Protein 1UN2 (pdb70)

Radius of gyration: 16.36 Å; Cα contacts (8 Å, |Δi|>4): 301; chains: 1; bounding box: 46×35×41 Å

Structure (mmCIF, N/CA/C/O backbone):
data_1UN2
#
_entry.id   1UN2
#
_cell.length_a   37.760
_cell.length_b   52.590
_cell.length_c   53.730
_cell.angle_alpha   90.00
_cell.angle_beta   103.23
_cell.angle_gamma   90.00
#
_symmetry.space_group_name_H-M   'P 1 21 1'
#
loop_
_entity.id
_entity.type
_entity.pdbx_description
1 polymer 'THIOL-DISULFIDE INTERCHANGE PROTEIN'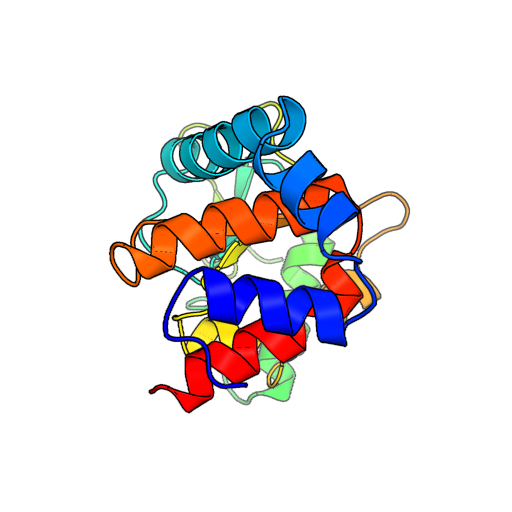
2 water water
#
loop_
_atom_site.group_PDB
_atom_site.id
_atom_site.type_symbol
_atom_site.label_atom_id
_atom_site.label_alt_id
_atom_site.label_comp_id
_atom_site.label_asym_id
_atom_site.label_entity_id
_atom_site.label_seq_id
_atom_site.pdbx_PDB_ins_code
_atom_site.Cartn_x
_atom_site.Cartn_y
_atom_site.Cartn_z
_atom_site.occupancy
_atom_site.B_iso_or_equiv
_atom_site.auth_seq_id
_atom_site.auth_comp_id
_atom_site.auth_asym_id
_atom_site.auth_atom_id
_atom_site.pdbx_PDB_model_num
ATOM 1 N N . GLN A 1 1 ? 13.409 -11.059 34.806 1.00 49.40 1 GLN A N 1
ATOM 2 C CA . GLN A 1 1 ? 13.751 -10.687 33.387 1.00 48.40 1 GLN A CA 1
ATOM 3 C C . GLN A 1 1 ? 13.045 -9.408 32.898 1.00 46.50 1 GLN A C 1
ATOM 4 O O . GLN A 1 1 ? 13.062 -9.073 31.714 1.00 45.47 1 GLN A O 1
ATOM 10 N N . THR A 1 2 ? 12.426 -8.709 33.834 1.00 44.22 2 THR A N 1
ATOM 11 C CA . THR A 1 2 ? 11.904 -7.380 33.599 1.00 42.69 2 THR A CA 1
ATOM 12 C C . THR A 1 2 ? 13.103 -6.497 33.320 1.00 39.82 2 THR A C 1
ATOM 13 O O . THR A 1 2 ? 14.203 -6.815 33.739 1.00 39.69 2 THR A O 1
ATOM 17 N N . ILE A 1 3 ? 12.912 -5.414 32.582 1.00 37.69 3 ILE A N 1
ATOM 18 C CA . ILE A 1 3 ? 14.018 -4.533 32.248 1.00 35.81 3 ILE A CA 1
ATOM 19 C C . ILE A 1 3 ? 13.791 -3.214 32.934 1.00 36.21 3 ILE A C 1
ATOM 20 O O . ILE A 1 3 ? 12.901 -2.455 32.560 1.00 36.55 3 ILE A O 1
ATOM 25 N N . ARG A 1 4 ? 14.617 -2.951 33.939 1.00 37.04 4 ARG A N 1
ATOM 26 C CA . ARG A 1 4 ? 14.577 -1.700 34.691 1.00 38.42 4 ARG A CA 1
ATOM 27 C C . ARG A 1 4 ? 15.910 -0.954 34.656 1.00 38.61 4 ARG A C 1
ATOM 28 O O . ARG A 1 4 ? 16.009 0.154 35.193 1.00 39.51 4 ARG A O 1
ATOM 36 N N . SER A 1 5 ? 16.925 -1.557 34.034 1.00 38.26 5 SER A N 1
ATOM 37 C CA . SER A 1 5 ? 18.281 -1.011 34.051 1.00 37.27 5 SER A CA 1
ATOM 38 C C . SER A 1 5 ? 19.132 -1.575 32.919 1.00 37.17 5 SER A C 1
ATOM 39 O O . SER A 1 5 ? 18.677 -2.419 32.146 1.00 38.39 5 SER A O 1
ATOM 42 N N . ALA A 1 6 ? 20.367 -1.087 32.822 1.00 36.08 6 ALA A N 1
ATOM 43 C CA . ALA A 1 6 ? 21.282 -1.490 31.756 1.00 34.22 6 ALA A CA 1
ATOM 44 C C . ALA A 1 6 ? 21.678 -2.956 31.885 1.00 33.68 6 ALA A C 1
ATOM 45 O O . ALA A 1 6 ? 21.690 -3.686 30.887 1.00 33.43 6 ALA A O 1
ATOM 47 N N . SER A 1 7 ? 21.996 -3.378 33.108 1.00 32.17 7 SER A N 1
ATOM 48 C CA . SER A 1 7 ? 22.394 -4.756 33.380 1.00 32.24 7 SER A CA 1
ATOM 49 C C . SER A 1 7 ? 21.262 -5.718 33.062 1.00 32.42 7 SER A C 1
ATOM 50 O O . SER A 1 7 ? 21.507 -6.798 32.555 1.00 33.70 7 SER A O 1
ATOM 53 N N . ASP A 1 8 ? 20.031 -5.336 33.381 1.00 32.80 8 ASP A N 1
ATOM 54 C CA . ASP A 1 8 ? 18.865 -6.124 32.987 1.00 32.71 8 ASP A CA 1
ATOM 55 C C . ASP A 1 8 ? 18.836 -6.364 31.475 1.00 31.89 8 ASP A C 1
ATOM 56 O O . ASP A 1 8 ? 18.563 -7.482 31.036 1.00 31.64 8 ASP A O 1
ATOM 61 N N . ILE A 1 9 ? 19.140 -5.327 30.692 1.00 30.72 9 ILE A N 1
ATOM 62 C CA . ILE A 1 9 ? 19.190 -5.444 29.221 1.00 30.45 9 ILE A CA 1
ATOM 63 C C . ILE A 1 9 ? 20.269 -6.444 28.808 1.00 31.62 9 ILE A C 1
ATOM 64 O O . ILE A 1 9 ? 20.099 -7.206 27.863 1.00 32.44 9 ILE A O 1
ATOM 69 N N . ARG A 1 10 ? 21.387 -6.410 29.516 1.00 31.79 10 ARG A N 1
ATOM 70 C CA . ARG A 1 10 ? 22.486 -7.332 29.279 1.00 31.94 10 ARG A CA 1
ATOM 71 C C . ARG A 1 10 ? 22.028 -8.765 29.510 1.00 30.52 10 ARG A C 1
ATOM 72 O O . ARG A 1 10 ? 22.281 -9.643 28.695 1.00 30.34 10 ARG A O 1
ATOM 80 N N . ASP A 1 11 ? 21.339 -8.980 30.625 1.00 29.41 11 ASP A N 1
ATOM 81 C CA . ASP A 1 11 ? 20.817 -10.292 30.987 1.00 28.24 11 ASP A CA 1
ATOM 82 C C . ASP A 1 11 ? 19.962 -10.886 29.886 1.00 28.15 11 ASP A C 1
ATOM 83 O O . ASP A 1 11 ? 20.112 -12.055 29.557 1.00 29.11 11 ASP A O 1
ATOM 88 N N . VAL A 1 12 ? 19.064 -10.081 29.326 1.00 27.55 12 VAL A N 1
ATOM 89 C CA . VAL A 1 12 ? 18.182 -10.547 28.267 1.00 26.95 12 VAL A CA 1
ATOM 90 C C . VAL A 1 12 ? 19.016 -10.999 27.059 1.00 28.49 12 VAL A C 1
ATOM 91 O O . VAL A 1 12 ? 18.767 -12.055 26.496 1.00 29.25 12 VAL A O 1
ATOM 95 N N . PHE A 1 13 ? 20.006 -10.190 26.672 1.00 30.14 13 PHE A N 1
ATOM 96 C CA . PHE A 1 13 ? 20.888 -10.537 25.561 1.00 30.71 13 PHE A CA 1
ATOM 97 C C . PHE A 1 13 ? 21.567 -11.883 25.842 1.00 31.22 13 PHE A C 1
ATOM 98 O O . PHE A 1 13 ? 21.577 -12.763 24.985 1.00 30.68 13 PHE A O 1
ATOM 106 N N . ILE A 1 14 ? 22.087 -12.045 27.062 1.00 31.40 14 ILE A N 1
ATOM 107 C CA . ILE A 1 14 ? 22.783 -13.268 27.467 1.00 31.63 14 ILE A CA 1
ATOM 108 C C . ILE A 1 14 ? 21.871 -14.491 27.401 1.00 32.66 14 ILE A C 1
ATOM 109 O O . ILE A 1 14 ? 22.268 -15.542 26.890 1.00 33.51 14 ILE A O 1
ATOM 114 N N . ASN A 1 15 ? 20.649 -14.344 27.905 1.00 33.32 15 ASN A N 1
ATOM 115 C CA . ASN A 1 15 ? 19.650 -15.410 27.845 1.00 33.68 15 ASN A CA 1
ATOM 116 C C . ASN A 1 15 ? 19.175 -15.669 26.405 1.00 35.23 15 ASN A C 1
ATOM 117 O O . ASN A 1 15 ? 18.541 -16.688 26.146 1.00 36.14 15 ASN A O 1
ATOM 122 N N . ALA A 1 16 ? 19.484 -14.753 25.484 1.00 36.73 16 ALA A N 1
ATOM 123 C CA . ALA A 1 16 ? 19.188 -14.935 24.057 1.00 38.20 16 ALA A CA 1
ATOM 124 C C . ALA A 1 16 ? 20.313 -15.663 23.312 1.00 39.49 16 ALA A C 1
ATOM 125 O O . ALA A 1 16 ? 20.130 -16.070 22.165 1.00 39.89 16 ALA A O 1
ATOM 127 N N . GLY A 1 17 ? 21.475 -15.798 23.954 1.00 40.90 17 GLY A N 1
ATOM 128 C CA . GLY A 1 17 ? 22.602 -16.531 23.395 1.00 41.71 17 GLY A CA 1
ATOM 129 C C . GLY A 1 17 ? 23.833 -15.686 23.128 1.00 42.48 17 GLY A C 1
ATOM 130 O O . GLY A 1 17 ? 24.860 -16.212 22.715 1.00 43.39 17 GLY A O 1
ATOM 131 N N . ILE A 1 18 ? 23.727 -14.372 23.333 1.00 42.75 18 ILE A N 1
ATOM 132 C CA . ILE A 1 18 ? 24.864 -13.479 23.162 1.00 42.56 18 ILE A CA 1
ATOM 133 C C . ILE A 1 18 ? 25.645 -13.534 24.456 1.00 44.00 18 ILE A C 1
ATOM 134 O O . ILE A 1 18 ? 25.086 -13.298 25.518 1.00 44.62 18 ILE A O 1
ATOM 139 N N . LYS A 1 19 ? 26.934 -13.846 24.370 1.00 45.62 19 LYS A N 1
ATOM 140 C CA . LYS A 1 19 ? 27.778 -13.938 25.563 1.00 46.89 19 LYS A CA 1
ATOM 141 C C . LYS A 1 19 ? 28.099 -12.540 26.073 1.00 45.53 19 LYS A C 1
ATOM 142 O O . LYS A 1 19 ? 28.137 -11.594 25.294 1.00 44.83 19 LYS A O 1
ATOM 148 N N . GLY A 1 20 ? 28.312 -12.418 27.382 1.00 45.24 20 GLY A N 1
ATOM 149 C CA . GLY A 1 20 ? 28.524 -11.126 28.014 1.00 45.64 20 GLY A CA 1
ATOM 150 C C . GLY A 1 20 ? 29.749 -10.390 27.509 1.00 46.15 20 GLY A C 1
ATOM 151 O O . GLY A 1 20 ? 29.751 -9.161 27.439 1.00 47.20 20 GLY A O 1
ATOM 152 N N . GLU A 1 21 ? 30.790 -11.145 27.167 1.00 46.07 21 GLU A N 1
ATOM 153 C CA . GLU A 1 21 ? 32.024 -10.573 26.633 1.00 45.21 21 GLU A CA 1
ATOM 154 C C . GLU A 1 21 ? 31.798 -9.988 25.243 1.00 44.20 21 GLU A C 1
ATOM 155 O O . GLU A 1 21 ? 32.234 -8.876 24.968 1.00 42.98 21 GLU A O 1
ATOM 157 N N . GLU A 1 22 ? 31.111 -10.740 24.380 1.00 44.39 22 GLU A N 1
ATOM 158 C CA . GLU A 1 22 ? 30.705 -10.256 23.049 1.00 45.60 22 GLU A CA 1
ATOM 159 C C . GLU A 1 22 ? 29.846 -8.988 23.149 1.00 43.52 22 GLU A C 1
ATOM 160 O O . GLU A 1 22 ? 30.046 -8.044 22.393 1.00 43.62 22 GLU A O 1
ATOM 166 N N . TYR A 1 23 ? 28.895 -8.985 24.086 1.00 41.49 23 TYR A N 1
ATOM 167 C CA . TYR A 1 23 ? 27.971 -7.861 24.286 1.00 39.43 23 TYR A CA 1
ATOM 168 C C . TYR A 1 23 ? 28.731 -6.632 24.724 1.00 38.77 23 TYR A C 1
ATOM 169 O O . TYR A 1 23 ? 28.577 -5.567 24.145 1.00 37.93 23 TYR A O 1
ATOM 178 N N . ASP A 1 24 ? 29.559 -6.801 25.750 1.00 38.42 24 ASP A N 1
ATOM 179 C CA . ASP A 1 24 ? 30.392 -5.724 26.280 1.00 38.49 24 ASP A CA 1
ATOM 180 C C . ASP A 1 24 ? 31.353 -5.201 25.220 1.00 38.33 24 ASP A C 1
ATOM 181 O O . ASP A 1 24 ? 31.549 -4.001 25.092 1.00 38.17 24 ASP A O 1
ATOM 186 N N . ALA A 1 25 ? 31.940 -6.112 24.456 1.00 38.14 25 ALA A N 1
ATOM 187 C CA . ALA A 1 25 ? 32.868 -5.737 23.401 1.00 38.14 25 ALA A CA 1
ATOM 188 C C . ALA A 1 25 ? 32.158 -4.859 22.369 1.00 37.26 25 ALA A C 1
ATOM 189 O O . ALA A 1 25 ? 32.706 -3.862 21.920 1.00 37.45 25 ALA A O 1
ATOM 191 N N . ALA A 1 26 ? 30.927 -5.232 22.024 1.00 36.55 26 ALA A N 1
ATOM 192 C CA . ALA A 1 26 ? 30.151 -4.508 21.026 1.00 35.61 26 ALA A CA 1
ATOM 193 C C . ALA A 1 26 ? 29.584 -3.218 21.630 1.00 35.79 26 ALA A C 1
ATOM 194 O O . ALA A 1 26 ? 29.567 -2.172 20.984 1.00 35.87 26 ALA A O 1
ATOM 196 N N . TRP A 1 27 ? 29.155 -3.299 22.885 1.00 35.47 27 TRP A N 1
ATOM 197 C CA . TRP A 1 27 ? 28.606 -2.148 23.602 1.00 35.70 27 TRP A CA 1
ATOM 198 C C . TRP A 1 27 ? 29.538 -0.966 23.483 1.00 36.38 27 TRP A C 1
ATOM 199 O O . TRP A 1 27 ? 29.102 0.158 23.237 1.00 36.55 27 TRP A O 1
ATOM 210 N N . ASN A 1 28 ? 30.825 -1.243 23.665 1.00 37.18 28 ASN A N 1
ATOM 211 C CA . ASN A 1 28 ? 31.854 -0.219 23.655 1.00 37.27 28 ASN A CA 1
ATOM 212 C C . ASN A 1 28 ? 32.539 -0.022 22.301 1.00 37.31 28 ASN A C 1
ATOM 213 O O . ASN A 1 28 ? 33.474 0.751 22.213 1.00 37.68 28 ASN A O 1
ATOM 218 N N . SER A 1 29 ? 32.066 -0.701 21.259 1.00 36.92 29 SER A N 1
ATOM 219 C CA . SER A 1 29 ? 32.693 -0.651 19.936 1.00 37.08 29 SER A CA 1
ATOM 220 C C . SER A 1 29 ? 32.457 0.654 19.169 1.00 36.24 29 SER A C 1
ATOM 221 O O . SER A 1 29 ? 31.556 1.426 19.476 1.00 36.38 29 SER A O 1
ATOM 224 N N . PHE A 1 30 ? 33.283 0.864 18.151 1.00 35.26 30 PHE A N 1
ATOM 225 C CA . PHE A 1 30 ? 33.142 1.997 17.238 1.00 34.10 30 PHE A CA 1
ATOM 226 C C . PHE A 1 30 ? 31.832 1.909 16.463 1.00 34.01 30 PHE A C 1
ATOM 227 O O . PHE A 1 30 ? 31.108 2.890 16.352 1.00 35.03 30 PHE A O 1
ATOM 235 N N . VAL A 1 31 ? 31.539 0.729 15.929 1.00 33.78 31 VAL A N 1
ATOM 236 C CA . VAL A 1 31 ? 30.342 0.528 15.111 1.00 33.70 31 VAL A CA 1
ATOM 237 C C . VAL A 1 31 ? 29.059 0.867 15.867 1.00 33.58 31 VAL A C 1
ATOM 238 O O . VAL A 1 31 ? 28.130 1.449 15.298 1.00 33.60 31 VAL A O 1
ATOM 242 N N . VAL A 1 32 ? 29.018 0.485 17.140 1.00 32.92 32 VAL A N 1
ATOM 243 C CA . VAL A 1 32 ? 27.839 0.697 17.961 1.00 32.23 32 VAL A CA 1
ATOM 244 C C . VAL A 1 32 ? 27.731 2.160 18.282 1.00 33.45 32 VAL A C 1
ATOM 245 O O . VAL A 1 32 ? 26.661 2.717 18.193 1.00 33.16 32 VAL A O 1
ATOM 249 N N . LYS A 1 33 ? 28.854 2.777 18.623 1.00 34.87 33 LYS A N 1
ATOM 250 C CA . LYS A 1 33 ? 28.916 4.226 18.819 1.00 35.89 33 LYS A CA 1
ATOM 251 C C . LYS A 1 33 ? 28.388 4.974 17.597 1.00 35.50 33 LYS A C 1
ATOM 252 O O . LYS A 1 33 ? 27.647 5.940 17.716 1.00 35.06 33 LYS A O 1
ATOM 258 N N . SER A 1 34 ? 28.785 4.507 16.423 1.00 35.18 34 SER A N 1
ATOM 259 C CA . SER A 1 34 ? 28.372 5.101 15.166 1.00 35.51 34 SER A CA 1
ATOM 260 C C . SER A 1 34 ? 26.874 4.843 14.920 1.00 34.69 34 SER A C 1
ATOM 261 O O . SER A 1 34 ? 26.166 5.706 14.423 1.00 35.13 34 SER A O 1
ATOM 264 N N . LEU A 1 35 ? 26.395 3.666 15.306 1.00 34.10 35 LEU A N 1
ATOM 265 C CA . LEU A 1 35 ? 24.989 3.300 15.101 1.00 32.77 35 LEU A CA 1
ATOM 266 C C . LEU A 1 35 ? 24.028 4.092 15.983 1.00 32.81 35 LEU A C 1
ATOM 267 O O . LEU A 1 35 ? 22.933 4.435 15.528 1.00 32.29 35 LEU A O 1
ATOM 272 N N . VAL A 1 36 ? 24.428 4.399 17.225 1.00 32.31 36 VAL A N 1
ATOM 273 C CA . VAL A 1 36 ? 23.561 5.177 18.114 1.00 33.46 36 VAL A CA 1
ATOM 274 C C . VAL A 1 36 ? 23.449 6.599 17.585 1.00 34.27 36 VAL A C 1
ATOM 275 O O . VAL A 1 36 ? 22.377 7.200 17.644 1.00 35.73 36 VAL A O 1
ATOM 279 N N . ALA A 1 37 ? 24.553 7.121 17.055 1.00 34.15 37 ALA A N 1
ATOM 280 C CA . ALA A 1 37 ? 24.564 8.452 16.478 1.00 34.33 37 ALA A CA 1
ATOM 281 C C . ALA A 1 37 ? 23.661 8.523 15.230 1.00 33.71 37 ALA A C 1
ATOM 282 O O . ALA A 1 37 ? 22.924 9.491 15.053 1.00 32.68 37 ALA A O 1
ATOM 284 N N . GLN A 1 38 ? 23.707 7.491 14.388 1.00 32.99 38 GLN A N 1
ATOM 285 C CA . GLN A 1 38 ? 22.927 7.473 13.148 1.00 33.64 38 GLN A CA 1
ATOM 286 C C . GLN A 1 38 ? 21.445 7.255 13.405 1.00 33.31 38 GLN A C 1
ATOM 287 O O . GLN A 1 38 ? 20.596 7.722 12.649 1.00 32.99 38 GLN A O 1
ATOM 293 N N . GLN A 1 39 ? 21.139 6.516 14.467 1.00 32.83 39 GLN A N 1
ATOM 294 C CA . GLN A 1 39 ? 19.752 6.277 14.837 1.00 31.91 39 GLN A CA 1
ATOM 295 C C . GLN A 1 39 ? 19.127 7.609 15.203 1.00 32.07 39 GLN A C 1
ATOM 296 O O . GLN A 1 39 ? 18.004 7.918 14.794 1.00 32.15 39 GLN A O 1
ATOM 302 N N . GLU A 1 40 ? 19.887 8.410 15.941 1.00 32.85 40 GLU A N 1
ATOM 303 C CA . GLU A 1 40 ? 19.442 9.739 16.357 1.00 34.42 40 GLU A CA 1
ATOM 304 C C . GLU A 1 40 ? 19.345 10.705 15.179 1.00 33.18 40 GLU A C 1
ATOM 305 O O . GLU A 1 40 ? 18.377 11.437 15.067 1.00 32.76 40 GLU A O 1
ATOM 311 N N . LYS A 1 41 ? 20.351 10.705 14.313 1.00 33.92 41 LYS A N 1
ATOM 312 C CA . LYS A 1 41 ? 20.374 11.598 13.145 1.00 34.44 41 LYS A CA 1
ATOM 313 C C . LYS A 1 41 ? 19.216 11.315 12.173 1.00 32.96 41 LYS A C 1
ATOM 314 O O . LYS A 1 41 ? 18.572 12.238 11.685 1.00 32.94 41 LYS A O 1
ATOM 320 N N . ALA A 1 42 ? 18.977 10.042 11.888 1.00 31.39 42 ALA A N 1
ATOM 321 C CA . ALA A 1 42 ? 17.923 9.621 10.957 1.00 29.61 42 ALA A CA 1
ATOM 322 C C . ALA A 1 42 ? 16.524 10.041 11.432 1.00 29.94 42 ALA A C 1
ATOM 323 O O . ALA A 1 42 ? 15.652 10.363 10.620 1.00 29.97 42 ALA A O 1
ATOM 325 N N . ALA A 1 43 ? 16.315 10.040 12.745 1.00 30.05 43 ALA A N 1
ATOM 326 C CA . ALA A 1 43 ? 15.056 10.516 13.311 1.00 31.05 43 ALA A CA 1
ATOM 327 C C . ALA A 1 43 ? 14.970 12.022 13.119 1.00 32.59 43 ALA A C 1
ATOM 328 O O . ALA A 1 43 ? 13.944 12.550 12.698 1.00 32.71 43 ALA A O 1
ATOM 330 N N . ALA A 1 44 ? 16.068 12.702 13.429 1.00 33.72 44 ALA A N 1
ATOM 331 C CA . ALA A 1 44 ? 16.167 14.145 13.252 1.00 34.01 44 ALA A CA 1
ATOM 332 C C . ALA A 1 44 ? 15.972 14.551 11.787 1.00 34.42 44 ALA A C 1
ATOM 333 O O . ALA A 1 44 ? 15.354 15.570 11.504 1.00 34.69 44 ALA A O 1
ATOM 335 N N . ASP A 1 45 ? 16.478 13.733 10.866 1.00 34.79 45 ASP A N 1
ATOM 336 C CA . ASP A 1 45 ? 16.392 14.028 9.433 1.00 35.57 45 ASP A CA 1
ATOM 337 C C . ASP A 1 45 ? 14.968 14.041 8.885 1.00 35.09 45 ASP A C 1
ATOM 338 O O . ASP A 1 45 ? 14.685 14.762 7.945 1.00 35.35 45 ASP A O 1
ATOM 343 N N . VAL A 1 46 ? 14.090 13.223 9.459 1.00 35.36 46 VAL A N 1
ATOM 344 C CA . VAL A 1 46 ? 12.688 13.160 9.026 1.00 35.16 46 VAL A CA 1
ATOM 345 C C . VAL A 1 46 ? 11.780 13.916 9.984 1.00 36.44 46 VAL A C 1
ATOM 346 O O . VAL A 1 46 ? 10.554 13.857 9.871 1.00 35.70 46 VAL A O 1
ATOM 350 N N . GLN A 1 47 ? 12.396 14.632 10.924 1.00 38.26 47 GLN A N 1
ATOM 351 C CA . GLN A 1 47 ? 11.663 15.426 11.903 1.00 40.91 47 GLN A CA 1
ATOM 352 C C . GLN A 1 47 ? 10.632 14.553 12.628 1.00 38.87 47 GLN A C 1
ATOM 353 O O . GLN A 1 47 ? 9.450 14.892 12.703 1.00 38.51 47 GLN A O 1
ATOM 359 N N . LEU A 1 48 ? 11.109 13.426 13.152 1.00 36.80 48 LEU A N 1
ATOM 360 C CA . LEU A 1 48 ? 10.265 12.426 13.787 1.00 34.93 48 LEU A CA 1
ATOM 361 C C . LEU A 1 48 ? 9.614 12.993 15.042 1.00 33.79 48 LEU A C 1
ATOM 362 O O . LEU A 1 48 ? 10.289 13.473 15.944 1.00 32.06 48 LEU A O 1
ATOM 367 N N . ARG A 1 49 ? 8.290 12.926 15.081 1.00 33.48 49 ARG 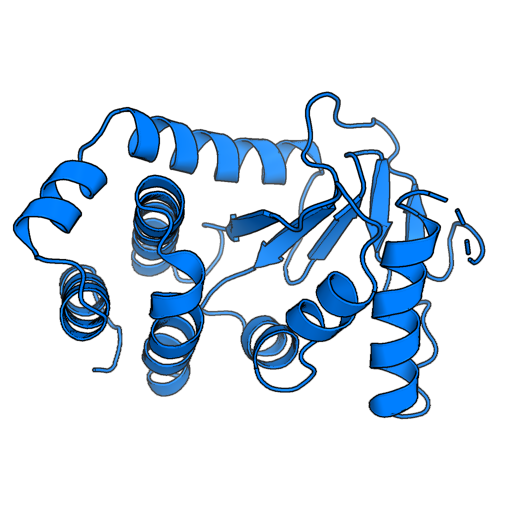A N 1
ATOM 368 C CA . ARG A 1 49 ? 7.510 13.426 16.206 1.00 33.66 49 ARG A CA 1
ATOM 369 C C . ARG A 1 49 ? 7.135 12.335 17.206 1.00 31.15 49 ARG A C 1
ATOM 370 O O . ARG A 1 49 ? 6.884 12.610 18.378 1.00 31.39 49 ARG A O 1
ATOM 378 N N . GLY A 1 50 ? 7.090 11.099 16.737 1.00 29.08 50 GLY A N 1
ATOM 379 C CA . GLY A 1 50 ? 6.706 9.986 17.581 1.00 27.86 50 GLY A CA 1
ATOM 380 C C . GLY A 1 50 ? 6.772 8.656 16.866 1.00 27.39 50 GLY A C 1
ATOM 381 O O . GLY A 1 50 ? 7.029 8.601 15.669 1.00 27.78 50 GLY A O 1
ATOM 382 N N . VAL A 1 51 ? 6.540 7.588 17.626 1.00 27.87 51 VAL A N 1
ATOM 383 C CA . VAL A 1 51 ? 6.552 6.214 17.122 1.00 27.38 51 VAL A CA 1
ATOM 384 C C . VAL A 1 51 ? 5.266 5.483 17.518 1.00 28.04 51 VAL A C 1
ATOM 385 O O . VAL A 1 51 ? 4.577 5.893 18.463 1.00 27.85 51 VAL A O 1
ATOM 389 N N . PRO A 1 52 ? 4.923 4.412 16.805 1.00 29.01 52 PRO A N 1
ATOM 390 C CA . PRO A 1 52 ? 5.718 3.888 15.686 1.00 29.11 52 PRO A CA 1
ATOM 391 C C . PRO A 1 52 ? 5.585 4.760 14.456 1.00 29.74 52 PRO A C 1
ATOM 392 O O . PRO A 1 52 ? 4.680 5.582 14.358 1.00 29.12 52 PRO A O 1
ATOM 396 N N . ALA A 1 53 ? 6.514 4.585 13.533 1.00 30.14 53 ALA A N 1
ATOM 397 C CA . ALA A 1 53 ? 6.542 5.361 12.303 1.00 30.09 53 ALA A CA 1
ATOM 398 C C . ALA A 1 53 ? 7.320 4.582 11.299 1.00 30.72 53 ALA A C 1
ATOM 399 O O . ALA A 1 53 ? 8.206 3.811 11.652 1.00 31.63 53 ALA A O 1
ATOM 401 N N . MET A 1 54 ? 7.003 4.778 10.036 1.00 31.44 54 MET A N 1
ATOM 402 C CA . MET A 1 54 ? 7.732 4.084 8.993 1.00 32.92 54 MET A CA 1
ATOM 403 C C . MET A 1 54 ? 7.916 4.977 7.794 1.00 34.14 54 MET A C 1
ATOM 404 O O . MET A 1 54 ? 7.010 5.689 7.387 1.00 34.47 54 MET A O 1
ATOM 409 N N . PHE A 1 55 ? 9.111 4.923 7.232 1.00 35.58 55 PHE A N 1
ATOM 410 C CA . PHE A 1 55 ? 9.475 5.747 6.101 1.00 35.99 55 PHE A CA 1
ATOM 411 C C . PHE A 1 55 ? 10.070 4.876 4.992 1.00 37.40 55 PHE A C 1
ATOM 412 O O . PHE A 1 55 ? 10.762 3.889 5.263 1.00 36.54 55 PHE A O 1
ATOM 420 N N . VAL A 1 56 ? 9.798 5.238 3.743 1.00 39.03 56 VAL A N 1
ATOM 421 C CA . VAL A 1 56 ? 10.313 4.491 2.601 1.00 40.41 56 VAL A CA 1
ATOM 422 C C . VAL A 1 56 ? 11.279 5.354 1.807 1.00 41.66 56 VAL A C 1
ATOM 423 O O . VAL A 1 56 ? 10.893 6.412 1.328 1.00 42.13 56 VAL A O 1
ATOM 427 N N . ASN A 1 57 ? 12.536 4.904 1.701 1.00 42.81 57 ASN A N 1
ATOM 428 C CA . ASN A 1 57 ? 13.557 5.546 0.861 1.00 43.55 57 ASN A CA 1
ATOM 429 C C . ASN A 1 57 ? 13.779 7.033 1.186 1.00 43.39 57 ASN A C 1
ATOM 430 O O . ASN A 1 57 ? 14.085 7.836 0.304 1.00 4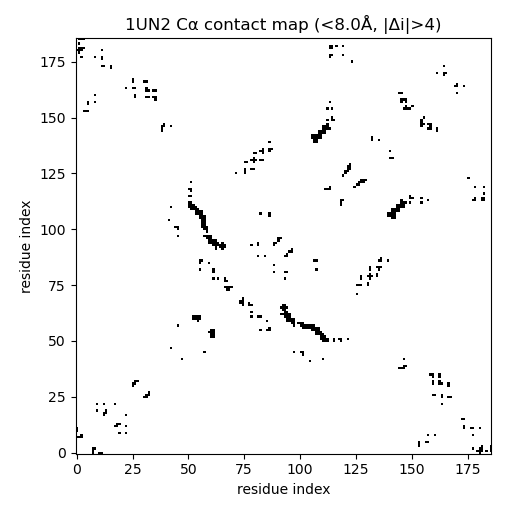3.96 57 ASN A O 1
ATOM 435 N N . GLY A 1 58 ? 13.603 7.399 2.453 1.00 43.04 58 GLY A N 1
ATOM 436 C CA . GLY A 1 58 ? 13.717 8.779 2.887 1.00 42.64 58 GLY A CA 1
ATOM 437 C C . GLY A 1 58 ? 12.755 9.749 2.214 1.00 42.98 58 GLY A C 1
ATOM 438 O O . GLY A 1 58 ? 12.863 10.950 2.407 1.00 42.04 58 GLY A O 1
ATOM 439 N N . LYS A 1 59 ? 11.806 9.227 1.442 1.00 43.96 59 LYS A N 1
ATOM 440 C CA . LYS A 1 59 ? 10.888 10.046 0.654 1.00 45.29 59 LYS A CA 1
ATOM 441 C C . LYS A 1 59 ? 9.494 10.063 1.272 1.00 44.34 59 LYS A C 1
ATOM 442 O O . LYS A 1 59 ? 8.906 11.124 1.441 1.00 44.75 59 LYS A O 1
ATOM 448 N N . TYR A 1 60 ? 8.972 8.881 1.593 1.00 42.80 60 TYR A N 1
ATOM 449 C CA . TYR A 1 60 ? 7.586 8.742 2.023 1.00 41.31 60 TYR A CA 1
ATOM 450 C C . TYR A 1 60 ? 7.430 8.300 3.463 1.00 39.91 60 TYR A C 1
ATOM 451 O O . TYR A 1 60 ? 8.209 7.517 3.985 1.00 40.30 60 TYR A O 1
ATOM 460 N N . GLN A 1 61 ? 6.392 8.818 4.096 1.00 38.27 61 GLN A N 1
ATOM 461 C CA . GLN A 1 61 ? 6.046 8.448 5.445 1.00 36.94 61 GLN A CA 1
ATOM 462 C C . GLN A 1 61 ? 4.705 7.731 5.404 1.00 36.51 61 GLN A C 1
ATOM 463 O O . GLN A 1 61 ? 3.729 8.250 4.845 1.00 35.57 61 GLN A O 1
ATOM 469 N N . LEU A 1 62 ? 4.658 6.533 5.978 1.00 36.19 62 LEU A N 1
ATOM 470 C CA . LEU A 1 62 ? 3.396 5.806 6.092 1.00 36.07 62 LEU A CA 1
ATOM 471 C C . LEU A 1 62 ? 2.442 6.606 6.977 1.00 35.91 62 LEU A C 1
ATOM 472 O O . LEU A 1 62 ? 2.852 7.178 7.985 1.00 33.38 62 LEU A O 1
ATOM 477 N N . ASN A 1 63 ? 1.178 6.649 6.564 1.00 36.48 63 ASN A N 1
ATOM 478 C CA . ASN A 1 63 ? 0.124 7.402 7.243 1.00 36.59 63 ASN A CA 1
ATOM 479 C C . ASN A 1 63 ? -1.018 6.448 7.616 1.00 36.20 63 ASN A C 1
ATOM 480 O O . ASN A 1 63 ? -2.023 6.369 6.902 1.00 37.46 63 ASN A O 1
ATOM 485 N N . PRO A 1 64 ? -0.865 5.705 8.713 1.00 34.93 64 PRO A N 1
ATOM 486 C CA . PRO A 1 64 ? -1.888 4.729 9.121 1.00 35.53 64 PRO A CA 1
ATOM 487 C C . PRO A 1 64 ? -3.255 5.349 9.467 1.00 37.42 64 PRO A C 1
ATOM 488 O O . PRO A 1 64 ? -4.273 4.665 9.527 1.00 37.77 64 PRO A O 1
ATOM 492 N N . GLN A 1 65 ? -3.264 6.654 9.677 1.00 39.48 65 GLN A N 1
ATOM 493 C CA . GLN A 1 65 ? -4.478 7.402 9.968 1.00 41.22 65 GLN A CA 1
ATOM 494 C C . GLN A 1 65 ? -5.322 7.551 8.708 1.00 40.39 65 GLN A C 1
ATOM 495 O O . GLN A 1 65 ? -6.534 7.707 8.798 1.00 41.33 65 GLN A O 1
ATOM 501 N N . GLY A 1 66 ? -4.674 7.496 7.543 1.00 39.23 66 GLY A N 1
ATOM 502 C CA . GLY A 1 66 ? -5.377 7.537 6.267 1.00 39.17 66 GLY A CA 1
ATOM 503 C C . GLY A 1 66 ? -5.647 6.163 5.676 1.00 39.26 66 GLY A C 1
ATOM 504 O O . GLY A 1 66 ? -5.974 6.044 4.483 1.00 39.20 66 GLY A O 1
ATOM 505 N N . MET A 1 67 ? -5.511 5.129 6.512 1.00 38.99 67 MET A N 1
ATOM 506 C CA . MET A 1 67 ? -5.738 3.752 6.089 1.00 38.94 67 MET A CA 1
ATOM 507 C C . MET A 1 67 ? -7.092 3.255 6.564 1.00 38.91 67 MET A C 1
ATOM 508 O O . MET A 1 67 ? -7.666 3.780 7.512 1.00 39.44 67 MET A O 1
ATOM 513 N N . ASP A 1 68 ? -7.582 2.226 5.886 1.00 39.07 68 ASP A N 1
ATOM 514 C CA . ASP A 1 68 ? -8.824 1.562 6.227 1.00 40.01 68 ASP A CA 1
ATOM 515 C C . ASP A 1 68 ? -8.667 0.806 7.552 1.00 40.49 68 ASP A C 1
ATOM 516 O O . ASP A 1 68 ? -7.948 -0.188 7.622 1.00 41.00 68 ASP A O 1
ATOM 521 N N . THR A 1 69 ? -9.357 1.278 8.591 1.00 40.77 69 THR A N 1
ATOM 522 C CA . THR A 1 69 ? -9.310 0.640 9.913 1.00 40.55 69 THR A CA 1
ATOM 523 C C . THR A 1 69 ? -10.643 0.005 10.301 1.00 40.44 69 THR A C 1
ATOM 524 O O . THR A 1 69 ? -10.941 -0.129 11.497 1.00 39.85 69 THR A O 1
ATOM 528 N N . SER A 1 70 ? -11.423 -0.397 9.292 1.00 39.91 70 SER A N 1
ATOM 529 C CA . SER A 1 70 ? -12.690 -1.110 9.494 1.00 40.04 70 SER A CA 1
ATOM 530 C C . SER A 1 70 ? -12.517 -2.227 10.507 1.00 39.85 70 SER A C 1
ATOM 531 O O . SER A 1 70 ? -13.336 -2.400 11.395 1.00 40.93 70 SER A O 1
ATOM 534 N N . ASN A 1 71 ? -11.442 -2.984 10.328 1.00 39.54 71 ASN A N 1
ATOM 535 C CA . ASN A 1 71 ? -11.033 -4.033 11.247 1.00 39.88 71 ASN A CA 1
ATOM 536 C C . ASN A 1 71 ? -9.517 -4.222 11.219 1.00 40.84 71 ASN A C 1
ATOM 537 O O . ASN A 1 71 ? -8.825 -3.663 10.366 1.00 40.71 71 ASN A O 1
ATOM 542 N N . MET A 1 72 ? -9.015 -5.011 12.161 1.00 42.14 72 MET A N 1
ATOM 543 C CA . MET A 1 72 ? -7.575 -5.234 12.323 1.00 43.62 72 MET A CA 1
ATOM 544 C C . MET A 1 72 ? -6.954 -5.849 11.082 1.00 43.63 72 MET A C 1
ATOM 545 O O . MET A 1 72 ? -5.916 -5.384 10.602 1.00 43.12 72 MET A O 1
ATOM 550 N N . ASP A 1 73 ? -7.602 -6.903 10.586 1.00 44.19 73 ASP A N 1
ATOM 551 C CA . ASP A 1 73 ? -7.147 -7.639 9.406 1.00 45.53 73 ASP A CA 1
ATOM 552 C C . ASP A 1 73 ? -6.886 -6.729 8.225 1.00 43.64 73 ASP A C 1
ATOM 553 O O . ASP A 1 73 ? -5.787 -6.699 7.688 1.00 42.76 73 ASP A O 1
ATOM 558 N N . VAL A 1 74 ? -7.929 -6.009 7.826 1.00 42.34 74 VAL A N 1
ATOM 559 C CA . VAL A 1 74 ? -7.890 -5.105 6.676 1.00 41.53 74 VAL A CA 1
ATOM 560 C C . VAL A 1 74 ? -6.814 -4.018 6.828 1.00 41.20 74 VAL A C 1
ATOM 561 O O . VAL A 1 74 ? -6.177 -3.631 5.853 1.00 41.80 74 VAL A O 1
ATOM 565 N N . PHE A 1 75 ? -6.620 -3.540 8.056 1.00 40.42 75 PHE A N 1
ATOM 566 C CA . PHE A 1 75 ? -5.637 -2.491 8.344 1.00 38.84 75 PHE A CA 1
ATOM 567 C C . PHE A 1 75 ? -4.201 -2.984 8.177 1.00 39.15 75 PHE A C 1
ATOM 568 O O . PHE A 1 75 ? -3.365 -2.319 7.572 1.00 38.08 75 PHE A O 1
ATOM 576 N N . VAL A 1 76 ? -3.923 -4.148 8.741 1.00 39.28 76 VAL A N 1
ATOM 577 C CA . VAL A 1 76 ? -2.620 -4.766 8.606 1.00 40.25 76 VAL A CA 1
ATOM 578 C C . VAL A 1 76 ? -2.301 -5.096 7.146 1.00 42.37 76 VAL A C 1
ATOM 579 O O . VAL A 1 76 ? -1.181 -4.898 6.700 1.00 42.84 76 VAL A O 1
ATOM 583 N N . GLN A 1 77 ? -3.284 -5.598 6.410 1.00 44.41 77 GLN A N 1
ATOM 584 C CA . GLN A 1 77 ? -3.083 -5.954 5.009 1.00 46.57 77 GLN A CA 1
ATOM 585 C C . GLN A 1 77 ? -2.794 -4.703 4.174 1.00 46.24 77 GLN A C 1
ATOM 586 O O . GLN A 1 77 ? -1.924 -4.725 3.299 1.00 46.91 77 GLN A O 1
ATOM 592 N N . GLN A 1 78 ? -3.502 -3.610 4.458 1.00 45.79 78 GLN A N 1
ATOM 593 C CA . GLN A 1 78 ? -3.304 -2.367 3.715 1.00 45.10 78 GLN A CA 1
ATOM 594 C C . GLN A 1 78 ? -1.978 -1.689 4.066 1.00 43.59 78 GLN A C 1
ATOM 595 O O . GLN A 1 78 ? -1.371 -1.035 3.221 1.00 44.02 78 GLN A O 1
ATOM 601 N N . TYR A 1 79 ? -1.530 -1.833 5.308 1.00 41.53 79 TYR A N 1
ATOM 602 C CA . TYR A 1 79 ? -0.280 -1.211 5.727 1.00 40.07 79 TYR A CA 1
ATOM 603 C C . TYR A 1 79 ? 0.882 -1.915 5.044 1.00 40.82 79 TYR A C 1
ATOM 604 O O . TYR A 1 79 ? 1.760 -1.267 4.496 1.00 40.10 79 TYR A O 1
ATOM 613 N N . ALA A 1 80 ? 0.869 -3.246 5.075 1.00 42.24 80 ALA A N 1
ATOM 614 C CA . ALA A 1 80 ? 1.881 -4.071 4.397 1.00 43.07 80 ALA A CA 1
ATOM 615 C C . ALA A 1 80 ? 1.899 -3.904 2.886 1.00 44.67 80 ALA A C 1
ATOM 616 O O . ALA A 1 80 ? 2.888 -4.237 2.242 1.00 45.44 80 ALA A O 1
ATOM 618 N N . ASP A 1 81 ? 0.801 -3.376 2.339 1.00 46.72 81 ASP A N 1
ATOM 619 C CA . ASP A 1 81 ? 0.634 -3.206 0.900 1.00 48.82 81 ASP A CA 1
ATOM 620 C C . ASP A 1 81 ? 1.182 -1.879 0.450 1.00 49.07 81 ASP A C 1
ATOM 621 O O . ASP A 1 81 ? 1.885 -1.793 -0.564 1.00 50.34 81 ASP A O 1
ATOM 626 N N . THR A 1 82 ? 0.821 -0.839 1.211 1.00 48.96 82 THR A N 1
ATOM 627 C CA . THR A 1 82 ? 1.327 0.503 0.975 1.00 48.55 82 THR A CA 1
ATOM 628 C C . THR A 1 82 ? 2.849 0.503 1.006 1.00 50.12 82 THR A C 1
ATOM 629 O O . THR A 1 82 ? 3.477 1.220 0.246 1.00 50.56 82 THR A O 1
ATOM 633 N N . VAL A 1 83 ? 3.430 -0.317 1.878 1.00 51.64 83 VAL A N 1
ATOM 634 C CA . VAL A 1 83 ? 4.878 -0.452 1.963 1.00 52.96 83 VAL A CA 1
ATOM 635 C C . VAL A 1 83 ? 5.391 -1.144 0.708 1.00 53.86 83 VAL A C 1
ATOM 636 O O . VAL A 1 83 ? 6.408 -0.745 0.162 1.00 53.88 83 V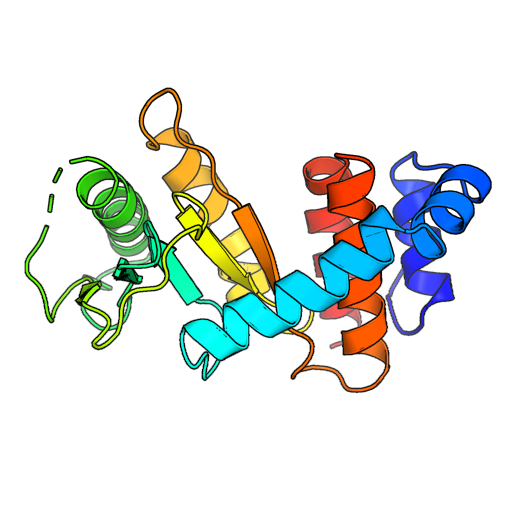AL A O 1
ATOM 640 N N . LYS A 1 84 ? 4.691 -2.184 0.265 1.00 55.04 84 LYS A N 1
ATOM 641 C CA . LYS A 1 84 ? 5.044 -2.871 -0.978 1.00 56.53 84 LYS A CA 1
ATOM 642 C C . LYS A 1 84 ? 5.030 -1.897 -2.151 1.00 54.87 84 LYS A C 1
ATOM 643 O O . LYS A 1 84 ? 6.011 -1.766 -2.883 1.00 54.98 84 LYS A O 1
ATOM 649 N N . TYR A 1 85 ? 3.898 -1.222 -2.305 1.00 53.45 85 TYR A N 1
ATOM 650 C CA . TYR A 1 85 ? 3.667 -0.246 -3.362 1.00 52.84 85 TYR A CA 1
ATOM 651 C C . TYR A 1 85 ? 4.781 0.780 -3.453 1.00 53.01 85 TYR A C 1
ATOM 652 O O . TYR A 1 85 ? 5.417 0.911 -4.496 1.00 52.54 85 TYR A O 1
ATOM 661 N N . LEU A 1 86 ? 5.007 1.497 -2.348 1.00 54.02 86 LEU A N 1
ATOM 662 C CA . LEU A 1 86 ? 5.990 2.585 -2.304 1.00 54.92 86 LEU A CA 1
ATOM 663 C C . LEU A 1 86 ? 7.416 2.100 -2.537 1.00 57.84 86 LEU A C 1
ATOM 664 O O . LEU A 1 86 ? 8.276 2.866 -2.986 1.00 57.61 86 LEU A O 1
ATOM 669 N N . SER A 1 87 ? 7.660 0.831 -2.212 1.00 61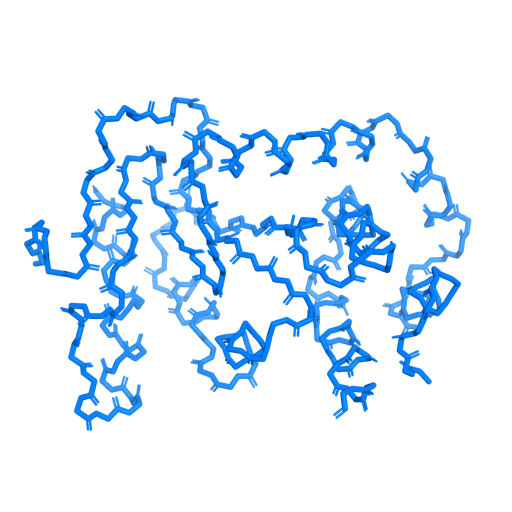.22 87 SER A N 1
ATOM 670 C CA . SER A 1 87 ? 8.954 0.204 -2.444 1.00 64.34 87 SER A CA 1
ATOM 671 C C . SER A 1 87 ? 9.013 -0.456 -3.837 1.00 66.40 87 SER A C 1
ATOM 672 O O . SER A 1 87 ? 9.616 -1.519 -4.004 1.00 67.26 87 SER A O 1
ATOM 675 N N . GLU A 1 88 ? 8.391 0.193 -4.827 1.00 68.56 88 GLU A N 1
ATOM 676 C CA . GLU A 1 88 ? 8.394 -0.266 -6.225 1.00 69.77 88 GLU A CA 1
ATOM 677 C C . GLU A 1 88 ? 8.567 0.921 -7.180 1.00 70.20 88 GLU A C 1
ATOM 678 O O . GLU A 1 88 ? 8.555 2.084 -6.748 1.00 70.57 88 GLU A O 1
ATOM 684 N N . TYR A 1 98 ? -3.037 3.751 -4.213 1.00 63.85 93 TYR A N 1
ATOM 685 C CA . TYR A 1 98 ? -2.601 4.423 -2.982 1.00 64.23 93 TYR A CA 1
ATOM 68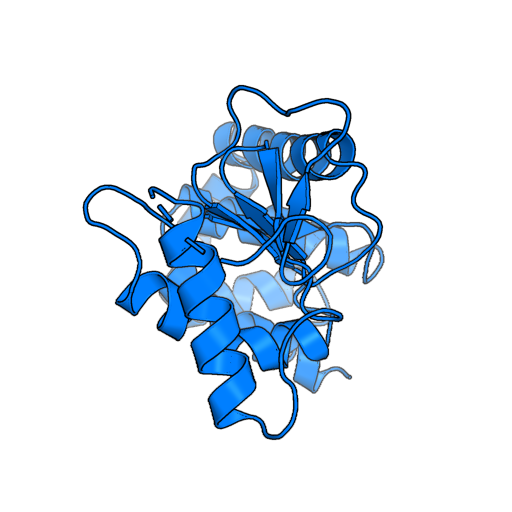6 C C . TYR A 1 98 ? -2.129 5.844 -3.342 1.00 63.04 93 TYR A C 1
ATOM 687 O O . TYR A 1 98 ? -1.103 6.018 -4.021 1.00 63.81 93 TYR A O 1
ATOM 696 N N . GLU A 1 99 ? -2.928 6.858 -2.890 1.00 60.97 94 GLU A N 1
ATOM 697 C CA . GLU A 1 99 ? -2.697 8.262 -3.223 1.00 58.79 94 GLU A CA 1
ATOM 698 C C . GLU A 1 99 ? -1.975 9.001 -2.100 1.00 57.70 94 GLU A C 1
ATOM 699 O O . GLU A 1 99 ? -2.140 8.695 -0.913 1.00 57.33 94 GLU A O 1
ATOM 701 N N . ASP A 1 100 ? -1.167 9.978 -2.491 1.00 57.09 95 ASP A N 1
ATOM 702 C CA . ASP A 1 100 ? -0.450 10.808 -1.539 1.00 56.94 95 ASP A CA 1
ATOM 703 C C . ASP A 1 100 ? -1.435 11.638 -0.712 1.00 57.60 95 ASP A C 1
ATOM 704 O O . ASP A 1 100 ? -2.415 12.165 -1.247 1.00 58.18 95 ASP A O 1
ATOM 709 N N . GLY A 1 101 ? -1.171 11.742 0.591 1.00 57.95 96 GLY A N 1
ATOM 710 C CA . GLY A 1 101 ? -2.074 12.412 1.516 1.00 57.88 96 GLY A CA 1
ATOM 711 C C . GLY A 1 101 ? -3.051 11.480 2.221 1.00 57.35 96 GLY A C 1
ATOM 712 O O . GLY A 1 101 ? -3.639 11.872 3.230 1.00 57.37 96 GLY A O 1
ATOM 713 N N . LYS A 1 102 ? -3.223 10.261 1.688 1.00 56.12 97 LYS A N 1
ATOM 714 C CA . LYS A 1 102 ? -4.072 9.220 2.297 1.00 54.70 97 LYS A CA 1
ATOM 715 C C . LYS A 1 102 ? -3.226 8.216 3.100 1.00 52.06 97 LYS A C 1
ATOM 716 O O . LYS A 1 102 ? -2.907 8.455 4.264 1.00 50.97 97 LYS A O 1
ATOM 722 N N . GLN A 1 103 ? -2.851 7.108 2.459 1.00 49.34 98 GLN A N 1
ATOM 723 C CA . GLN A 1 103 ? -2.141 6.019 3.119 1.00 47.41 98 GLN A CA 1
ATOM 724 C C . GLN A 1 103 ? -0.677 6.364 3.404 1.00 47.58 98 GLN A C 1
ATOM 725 O O . GLN A 1 103 ? -0.025 5.709 4.216 1.00 46.49 98 GLN A O 1
ATOM 731 N N . TYR A 1 104 ? -0.170 7.380 2.715 1.00 47.72 99 TYR A N 1
ATOM 732 C CA . TYR A 1 104 ? 1.190 7.853 2.920 1.00 48.07 99 TYR A CA 1
ATOM 733 C C . TYR A 1 104 ? 1.269 9.336 2.602 1.00 47.66 99 TYR A C 1
ATOM 734 O O . TYR A 1 104 ? 0.406 9.874 1.919 1.00 47.81 99 TYR A O 1
ATOM 743 N N . THR A 1 105 ? 2.315 9.990 3.091 1.00 47.35 100 THR A N 1
ATOM 744 C CA . THR A 1 105 ? 2.594 11.377 2.739 1.00 47.79 100 THR A CA 1
ATOM 745 C C . THR A 1 105 ? 4.003 11.508 2.182 1.00 50.58 100 THR A C 1
ATOM 746 O O . THR A 1 105 ? 4.847 10.663 2.426 1.00 51.19 100 THR A O 1
ATOM 750 N N . THR A 1 106 ? 4.243 12.555 1.402 1.00 54.02 101 THR A N 1
ATOM 751 C CA . THR A 1 106 ? 5.556 12.780 0.816 1.00 56.60 101 THR A CA 1
ATOM 752 C C . THR A 1 106 ? 6.286 13.805 1.665 1.00 58.06 101 THR A C 1
ATOM 753 O O . THR A 1 106 ? 5.761 14.887 1.932 1.00 58.08 101 THR A O 1
ATOM 757 N N . LEU A 1 107 ? 7.490 13.455 2.101 1.00 60.19 102 LEU A N 1
ATOM 758 C CA . LEU A 1 107 ? 8.332 14.373 2.863 1.00 61.92 102 LEU A CA 1
ATOM 759 C C . LEU A 1 107 ? 8.733 15.594 2.016 1.00 63.66 102 LEU A C 1
ATOM 760 O O . LEU A 1 107 ? 9.068 15.462 0.828 1.00 63.12 102 LEU A O 1
ATOM 765 N N . GLU A 1 108 ? 8.689 16.770 2.648 1.00 65.56 103 GLU A N 1
ATOM 766 C CA . GLU A 1 108 ? 9.031 18.045 2.008 1.00 66.79 103 GLU A CA 1
ATOM 767 C C . GLU A 1 108 ? 10.474 18.066 1.517 1.00 67.70 103 GLU A C 1
ATOM 768 O O . GLU A 1 108 ? 10.740 18.416 0.362 1.00 67.72 103 GLU A O 1
ATOM 770 N N . LYS A 1 109 ? 11.393 17.685 2.409 1.00 68.61 104 LYS A N 1
ATOM 771 C CA . LYS A 1 109 ? 12.820 17.613 2.100 1.00 69.44 104 LYS A CA 1
ATOM 772 C C . LYS A 1 109 ? 13.343 16.179 2.262 1.00 66.80 104 LYS A C 1
ATOM 773 O O . LYS A 1 109 ? 13.737 15.783 3.362 1.00 66.40 104 LYS A O 1
ATOM 779 N N . PRO A 1 110 ? 13.324 15.403 1.170 1.00 64.07 105 PRO A N 1
ATOM 780 C CA . PRO A 1 110 ? 13.786 14.005 1.175 1.00 62.56 105 PRO A CA 1
ATOM 781 C C . PRO A 1 110 ? 15.155 13.754 1.816 1.00 61.59 105 PRO A C 1
ATOM 782 O O . PRO A 1 110 ? 16.053 14.599 1.759 1.00 61.77 105 PRO A O 1
ATOM 786 N N . VAL A 1 111 ? 15.286 12.573 2.417 1.00 60.32 106 VAL A N 1
ATOM 787 C CA . VAL A 1 111 ? 16.493 12.136 3.105 1.00 58.55 106 VAL A CA 1
ATOM 788 C C . VAL A 1 111 ? 17.241 11.169 2.191 1.00 59.02 106 VAL A C 1
ATOM 789 O O . VAL A 1 111 ? 16.827 10.023 2.012 1.00 59.21 106 VAL A O 1
ATOM 793 N N . ALA A 1 112 ? 18.334 11.637 1.595 1.00 59.06 107 ALA A N 1
ATOM 794 C CA . ALA A 1 112 ? 19.141 10.790 0.722 1.00 58.76 107 ALA A CA 1
ATOM 795 C C . ALA A 1 112 ? 20.081 9.932 1.564 1.00 57.08 107 ALA A C 1
ATOM 796 O O . ALA A 1 112 ? 20.562 10.366 2.613 1.00 56.31 107 ALA A O 1
ATOM 798 N N . GLY A 1 113 ? 20.318 8.706 1.103 1.00 54.96 108 GLY A N 1
ATOM 799 C CA . GLY A 1 113 ? 21.144 7.759 1.833 1.00 53.09 108 GLY A CA 1
ATOM 800 C C . GLY A 1 113 ? 20.370 6.991 2.889 1.00 51.27 108 GLY A C 1
ATOM 801 O O . GLY A 1 113 ? 20.970 6.224 3.643 1.00 51.31 108 GLY A O 1
ATOM 802 N N . ALA A 1 114 ? 19.049 7.192 2.939 1.00 48.66 109 ALA A N 1
ATOM 803 C CA . ALA A 1 114 ? 18.183 6.530 3.920 1.00 45.98 109 ALA A CA 1
ATOM 804 C C . ALA A 1 114 ? 17.903 5.097 3.489 1.00 43.73 109 ALA A C 1
ATOM 805 O O . ALA A 1 114 ? 17.809 4.836 2.290 1.00 43.72 109 ALA A O 1
ATOM 807 N N . PRO A 1 115 ? 17.723 4.176 4.446 1.00 41.42 110 PRO A N 1
ATOM 808 C CA . PRO A 1 115 ? 17.419 2.781 4.099 1.00 41.45 110 PRO A CA 1
ATOM 809 C C . PRO A 1 115 ? 16.150 2.685 3.267 1.00 42.50 110 PRO A C 1
ATOM 810 O O . PRO A 1 115 ? 15.313 3.593 3.284 1.00 42.52 110 PRO A O 1
ATOM 814 N N . GLN A 1 116 ? 16.012 1.575 2.561 1.00 43.70 111 GLN A N 1
ATOM 815 C CA . GLN A 1 116 ? 14.890 1.367 1.641 1.00 44.66 111 GLN A CA 1
ATOM 816 C C . GLN A 1 116 ? 13.558 1.460 2.380 1.00 42.21 111 GLN A C 1
ATOM 817 O O . GLN A 1 116 ? 12.615 2.090 1.910 1.00 40.43 111 GLN A O 1
ATOM 823 N N . VAL A 1 117 ? 13.503 0.814 3.538 1.00 40.19 112 VAL A N 1
ATOM 824 C CA . VAL A 1 117 ? 12.348 0.882 4.422 1.00 39.14 112 VAL A CA 1
ATOM 825 C C . VAL A 1 117 ? 12.818 1.026 5.875 1.00 38.38 112 VAL A C 1
ATOM 826 O O . VAL A 1 117 ? 13.469 0.126 6.412 1.00 38.99 112 VAL A O 1
ATOM 830 N N . LEU A 1 118 ? 12.491 2.154 6.505 1.00 36.50 113 LEU A N 1
ATOM 831 C CA . LEU A 1 118 ? 12.925 2.431 7.879 1.00 34.22 113 LEU A CA 1
ATOM 832 C C . LEU A 1 118 ? 11.777 2.644 8.859 1.00 33.95 113 LEU A C 1
ATOM 833 O O . LEU A 1 118 ? 11.010 3.587 8.727 1.00 34.09 113 LEU A O 1
ATOM 838 N N . GLU A 1 119 ? 11.689 1.774 9.860 1.00 33.00 114 GLU A N 1
ATOM 839 C CA . GLU A 1 119 ? 10.696 1.894 10.908 1.00 32.90 114 GLU A CA 1
ATOM 840 C C . GLU A 1 119 ? 11.380 2.467 12.131 1.00 30.51 114 GLU A C 1
ATOM 841 O O . GLU A 1 119 ? 12.513 2.114 12.426 1.00 31.17 114 GLU A O 1
ATOM 847 N N . PHE A 1 120 ? 10.681 3.339 12.846 1.00 27.38 115 PHE A N 1
ATOM 848 C CA . PHE A 1 120 ? 11.153 3.839 14.125 1.00 26.12 115 PHE A CA 1
ATOM 849 C C . PHE A 1 120 ? 10.261 3.274 15.198 1.00 25.50 115 PHE A C 1
ATOM 850 O O . PHE A 1 120 ? 9.057 3.157 15.004 1.00 25.62 115 PHE A O 1
ATOM 858 N N . PHE A 1 121 ? 10.859 2.939 16.342 1.00 24.43 116 PHE A N 1
ATOM 859 C CA . PHE A 1 121 ? 10.125 2.350 17.441 1.00 23.76 116 PHE A CA 1
ATOM 860 C C . PHE A 1 121 ? 10.826 2.579 18.770 1.00 25.26 116 PHE A C 1
ATOM 861 O O . PHE A 1 121 ? 11.908 3.165 18.834 1.00 26.19 116 PHE A O 1
ATOM 869 N N . SER A 1 122 ? 10.170 2.125 19.831 1.00 25.42 117 SER A N 1
ATOM 870 C CA . SER A 1 122 ? 10.728 2.129 21.167 1.00 25.70 117 SER A CA 1
ATOM 871 C C . SER A 1 122 ? 10.184 0.912 21.902 1.00 26.10 117 SER A C 1
ATOM 872 O O . SER A 1 122 ? 9.030 0.527 21.722 1.00 26.43 117 SER A O 1
ATOM 875 N N . PHE A 1 123 ? 11.011 0.325 22.747 1.00 26.29 118 PHE A N 1
ATOM 876 C CA . PHE A 1 123 ? 10.620 -0.820 23.545 1.00 27.37 118 PHE A CA 1
ATOM 877 C C . PHE A 1 123 ? 9.697 -0.395 24.682 1.00 29.16 118 PHE A C 1
ATOM 878 O O . PHE A 1 123 ? 9.087 -1.242 25.321 1.00 29.59 118 PHE A O 1
ATOM 886 N N . PHE A 1 124 ? 9.587 0.919 24.898 1.00 31.51 119 PHE A N 1
ATOM 887 C CA . PHE A 1 124 ? 8.640 1.520 25.841 1.00 32.43 119 PHE A CA 1
ATOM 888 C C . PHE A 1 124 ? 7.250 1.771 25.254 1.00 33.03 119 PHE A C 1
ATOM 889 O O . PHE A 1 124 ? 6.282 1.889 25.988 1.00 34.63 119 PHE A O 1
ATOM 897 N N . CYS A 1 125 ? 7.163 1.888 23.937 1.00 33.54 120 CYS A N 1
ATOM 898 C CA . CYS A 1 125 ? 5.922 2.286 23.274 1.00 34.23 120 CYS A CA 1
ATOM 899 C C . CYS A 1 125 ? 4.973 1.073 23.119 1.00 34.39 120 CYS A C 1
ATOM 900 O O . CYS A 1 125 ? 5.309 0.105 22.449 1.00 34.83 120 CYS A O 1
ATOM 903 N N . PRO A 1 126 ? 3.811 1.121 23.781 1.00 34.49 121 PRO A N 1
ATOM 904 C CA . PRO A 1 126 ? 2.788 0.067 23.694 1.00 34.17 121 PRO A CA 1
ATOM 905 C C . PRO A 1 126 ? 2.238 -0.213 22.298 1.00 34.84 121 PRO A C 1
ATOM 906 O O . PRO A 1 126 ? 2.010 -1.385 21.993 1.00 34.16 121 PRO A O 1
ATOM 910 N N . HIS A 1 127 ? 2.049 0.809 21.464 1.00 36.19 122 HIS A N 1
ATOM 911 C CA . HIS A 1 127 ? 1.593 0.569 20.086 1.00 38.16 122 HIS A CA 1
ATOM 912 C C . HIS A 1 127 ? 2.717 -0.025 19.263 1.00 37.41 122 HIS A C 1
ATOM 913 O O . HIS A 1 127 ? 2.465 -0.716 18.277 1.00 38.67 122 HIS A O 1
ATOM 920 N N . CYS A 1 128 ? 3.958 0.238 19.668 1.00 36.67 123 CYS A N 1
ATOM 921 C CA . CYS A 1 128 ? 5.129 -0.365 19.019 1.00 35.55 123 CYS A CA 1
ATOM 922 C C . CYS A 1 128 ? 5.178 -1.860 19.341 1.00 35.45 123 CYS A C 1
ATOM 923 O O . CYS A 1 128 ? 5.399 -2.685 18.464 1.00 34.31 123 CYS A O 1
ATOM 926 N N . TYR A 1 129 ? 4.914 -2.204 20.594 1.00 35.85 124 TYR A N 1
ATOM 927 C CA . TYR A 1 129 ?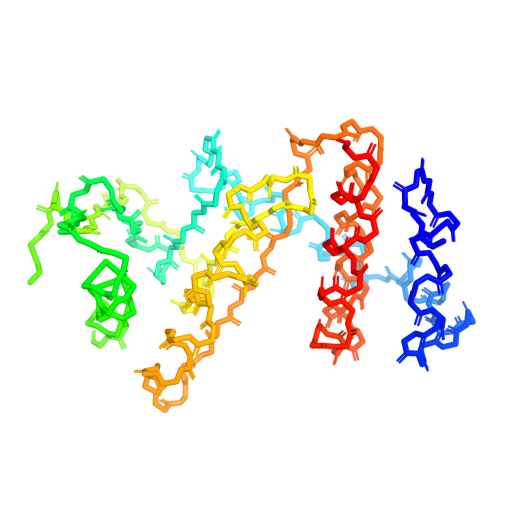 4.814 -3.609 20.995 1.00 38.14 124 TYR A CA 1
ATOM 928 C C . TYR A 1 129 ? 3.704 -4.307 20.204 1.00 37.88 124 TYR A C 1
ATOM 929 O O . TYR A 1 129 ? 3.868 -5.435 19.760 1.00 38.35 124 TYR A O 1
ATOM 938 N N . GLN A 1 130 ? 2.586 -3.622 20.010 1.00 38.77 125 GLN A N 1
ATOM 939 C CA . GLN A 1 130 ? 1.488 -4.185 19.232 1.00 39.90 125 GLN A CA 1
ATOM 940 C C . GLN A 1 130 ? 1.870 -4.341 17.767 1.00 40.31 125 GLN A C 1
ATOM 941 O O . GLN A 1 130 ? 1.746 -5.427 17.211 1.00 40.58 125 GLN A O 1
ATOM 947 N N . PHE A 1 131 ? 2.393 -3.280 17.161 1.00 41.64 126 PHE A N 1
ATOM 948 C CA . PHE A 1 131 ? 2.784 -3.317 15.753 1.00 42.11 126 PHE A CA 1
ATOM 949 C C . PHE A 1 131 ? 3.667 -4.531 15.508 1.00 44.20 126 PHE A C 1
ATOM 950 O O . PHE A 1 131 ? 3.523 -5.261 14.529 1.00 44.28 126 PHE A O 1
ATOM 958 N N . GLU A 1 132 ? 4.597 -4.740 16.434 1.00 46.17 127 GLU A N 1
ATOM 959 C CA . GLU A 1 132 ? 5.614 -5.747 16.239 1.00 48.85 127 GLU A CA 1
ATOM 960 C C . GLU A 1 132 ? 5.126 -7.156 16.614 1.00 50.67 127 GLU A C 1
ATOM 961 O O . GLU A 1 132 ? 5.394 -8.105 15.877 1.00 51.54 127 GLU A O 1
ATOM 967 N N . GLU A 1 133 ? 4.401 -7.284 17.732 1.00 52.45 128 GLU A N 1
ATOM 968 C CA . GLU A 1 133 ? 4.068 -8.607 18.307 1.00 54.12 128 GLU A CA 1
ATOM 969 C C . GLU A 1 133 ? 2.563 -8.816 18.599 1.00 53.29 128 GLU A C 1
ATOM 970 O O . GLU A 1 133 ? 2.188 -9.601 19.466 1.00 53.35 128 GLU A O 1
ATOM 976 N N . VAL A 1 134 ? 1.710 -8.126 17.847 1.00 52.87 129 VAL A N 1
ATOM 977 C CA . VAL A 1 134 ? 0.249 -8.291 17.933 1.00 51.96 129 VAL A CA 1
ATOM 978 C C . VAL A 1 134 ? -0.349 -8.118 16.527 1.00 52.34 129 VAL A C 1
ATOM 979 O O . VAL A 1 134 ? -1.009 -8.996 16.007 1.00 51.56 129 VAL A O 1
ATOM 983 N N . LEU A 1 135 ? -0.109 -6.961 15.921 1.00 53.77 130 LEU A N 1
ATOM 984 C CA . LEU A 1 135 ? -0.485 -6.715 14.537 1.00 55.15 130 LEU A CA 1
ATOM 985 C C . LEU A 1 135 ? 0.486 -7.374 13.559 1.00 55.58 130 LEU A C 1
ATOM 986 O O . LEU A 1 135 ? 0.131 -7.650 12.411 1.00 55.44 130 LEU A O 1
ATOM 991 N N . HIS A 1 136 ? 1.717 -7.606 14.012 1.00 56.26 131 HIS A N 1
ATOM 992 C CA . HIS A 1 136 ? 2.765 -8.160 13.164 1.00 56.33 131 HIS A CA 1
ATOM 993 C C . HIS A 1 136 ? 2.925 -7.322 11.908 1.00 56.33 131 HIS A C 1
ATOM 994 O O . HIS A 1 136 ? 3.143 -7.854 10.831 1.00 56.90 131 HIS A O 1
ATOM 1001 N N . ILE A 1 137 ? 2.780 -6.010 12.021 1.00 56.00 132 ILE A N 1
ATOM 1002 C CA . ILE A 1 137 ? 2.962 -5.171 10.849 1.00 55.55 132 ILE A CA 1
ATOM 1003 C C . ILE A 1 137 ? 4.319 -5.492 10.246 1.00 55.83 132 ILE A C 1
ATOM 1004 O O . ILE A 1 137 ? 4.425 -5.620 9.037 1.00 56.30 132 ILE A O 1
ATOM 1009 N N . SER A 1 138 ? 5.341 -5.622 11.102 1.00 55.57 133 SER A N 1
ATOM 1010 C CA . SER A 1 138 ? 6.702 -5.934 10.663 1.00 54.82 133 SER A CA 1
ATOM 1011 C C . SER A 1 138 ? 6.685 -7.203 9.817 1.00 55.52 133 SER A C 1
ATOM 1012 O O . SER A 1 138 ? 6.872 -7.142 8.608 1.00 54.85 133 SER A O 1
ATOM 1015 N N . ASP A 1 139 ? 6.423 -8.343 10.455 1.00 56.61 134 ASP A N 1
ATOM 1016 C CA . ASP A 1 139 ? 6.419 -9.634 9.761 1.00 58.49 134 ASP A CA 1
ATOM 1017 C C . ASP A 1 139 ? 5.614 -9.578 8.458 1.00 57.93 134 ASP A C 1
ATOM 1018 O O . ASP A 1 139 ? 6.049 -10.086 7.428 1.00 57.28 134 ASP A O 1
ATOM 1023 N N . ASN A 1 140 ? 4.453 -8.934 8.520 1.00 58.16 135 ASN A N 1
ATOM 1024 C CA . ASN A 1 140 ? 3.524 -8.871 7.395 1.00 58.15 135 ASN A CA 1
ATOM 1025 C C . ASN A 1 140 ? 4.037 -8.037 6.217 1.00 58.55 135 ASN A C 1
ATOM 1026 O O . ASN A 1 140 ? 3.748 -8.362 5.073 1.00 58.38 135 ASN A O 1
ATOM 1031 N N . VAL A 1 141 ? 4.789 -6.969 6.480 1.00 59.47 136 VAL A N 1
ATOM 1032 C CA . VAL A 1 141 ? 5.334 -6.154 5.386 1.00 60.33 136 VAL A CA 1
ATOM 1033 C C . VAL A 1 141 ? 6.551 -6.833 4.752 1.00 62.57 136 VAL A C 1
ATOM 1034 O O . VAL A 1 141 ? 6.719 -6.773 3.535 1.00 63.38 136 VAL A O 1
ATOM 1038 N N . LYS A 1 142 ? 7.395 -7.464 5.575 1.00 64.78 137 LYS A N 1
ATOM 1039 C CA . LYS A 1 142 ? 8.592 -8.161 5.076 1.00 66.13 137 LYS A CA 1
ATOM 1040 C C . LYS A 1 142 ? 8.285 -9.577 4.578 1.00 67.87 137 LYS A C 1
ATOM 1041 O O . LYS A 1 142 ? 9.200 -10.321 4.227 1.00 68.48 137 LYS A O 1
ATOM 1047 N N . LYS A 1 143 ? 7.002 -9.945 4.554 1.00 69.62 138 L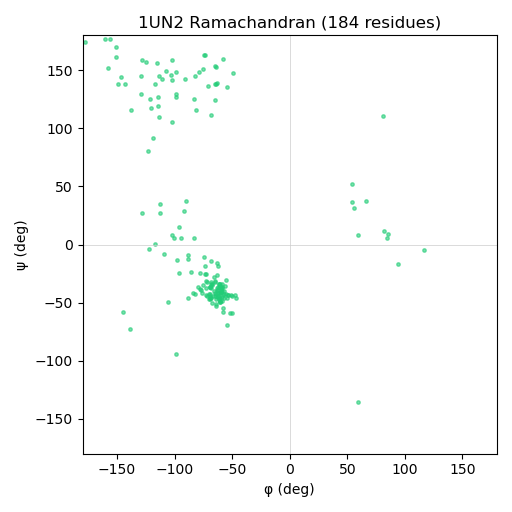YS A N 1
ATOM 1048 C CA . LYS A 1 143 ? 6.565 -11.163 3.866 1.00 70.79 138 LYS A CA 1
ATOM 1049 C C . LYS A 1 143 ? 6.041 -10.782 2.478 1.00 70.76 138 LYS A C 1
ATOM 1050 O O . LYS A 1 143 ? 5.850 -11.648 1.609 1.00 71.36 138 LYS A O 1
ATOM 1056 N N . LYS A 1 144 ? 5.817 -9.471 2.292 1.00 70.55 139 LYS A N 1
ATOM 1057 C CA . LYS A 1 144 ? 5.337 -8.912 1.031 1.00 70.78 139 LYS A CA 1
ATOM 1058 C C . LYS A 1 144 ? 6.353 -7.948 0.420 1.00 69.11 139 LYS A C 1
ATOM 1059 O O . LYS A 1 144 ? 6.120 -7.389 -0.650 1.00 68.15 139 LYS A O 1
ATOM 1065 N N . LEU A 1 145 ? 7.488 -7.771 1.090 1.00 68.02 140 LEU A N 1
ATOM 1066 C CA . LEU A 1 145 ? 8.512 -6.848 0.627 1.00 67.77 140 LEU A CA 1
ATOM 1067 C C . LEU A 1 145 ? 9.176 -7.433 -0.627 1.00 67.89 140 LEU A C 1
ATOM 1068 O O . LEU A 1 145 ? 9.463 -8.634 -0.669 1.00 67.84 140 LEU A O 1
ATOM 1073 N N . PRO A 1 146 ? 9.398 -6.611 -1.654 1.00 68.08 141 PRO A N 1
ATOM 1074 C CA . PRO A 1 146 ? 9.990 -7.114 -2.900 1.00 68.72 141 PRO A CA 1
ATOM 1075 C C . PRO A 1 146 ? 11.411 -7.636 -2.691 1.00 69.60 141 PRO A C 1
ATOM 1076 O O . PRO A 1 146 ? 12.094 -7.184 -1.762 1.00 69.39 141 PRO A O 1
ATOM 1080 N N . GLU A 1 147 ? 11.828 -8.584 -3.536 1.00 70.49 142 GLU A N 1
ATOM 1081 C CA . GLU A 1 147 ? 13.176 -9.158 -3.469 1.00 70.84 142 GLU A CA 1
ATOM 1082 C C . GLU A 1 147 ? 14.254 -8.076 -3.533 1.00 70.33 142 GLU A C 1
ATOM 1083 O O . GLU A 1 147 ? 14.169 -7.153 -4.344 1.00 70.36 142 GLU A O 1
ATOM 1085 N N . GLY A 1 148 ? 15.257 -8.187 -2.665 1.00 69.31 143 GLY A N 1
ATOM 1086 C CA . GLY A 1 148 ? 16.347 -7.225 -2.615 1.00 68.07 143 GLY A CA 1
ATOM 1087 C C . GLY A 1 148 ? 16.023 -5.967 -1.829 1.00 66.27 143 GLY A C 1
ATOM 1088 O O . GLY A 1 148 ? 16.776 -4.993 -1.881 1.00 66.81 143 GLY A O 1
ATOM 1089 N N . VAL A 1 149 ? 14.907 -5.990 -1.101 1.00 63.20 144 VAL A N 1
ATOM 1090 C CA . VAL A 1 149 ? 14.484 -4.874 -0.266 1.00 60.03 144 VAL A CA 1
ATOM 1091 C C . VAL A 1 149 ? 14.367 -5.389 1.156 1.00 60.28 144 VAL A C 1
ATOM 1092 O O . VAL A 1 149 ? 13.663 -6.364 1.397 1.00 59.86 144 VAL A O 1
ATOM 1096 N N . LYS A 1 150 ? 15.062 -4.739 2.090 1.00 60.97 145 LYS A N 1
ATOM 1097 C CA . LYS A 1 150 ? 15.031 -5.132 3.501 1.00 61.97 145 LYS A CA 1
ATOM 1098 C C . LYS A 1 150 ? 14.411 -4.049 4.379 1.00 60.60 145 LYS A C 1
ATOM 1099 O O . LYS A 1 150 ? 14.401 -2.868 4.021 1.00 60.39 145 LYS A O 1
ATOM 1105 N N . MET A 1 151 ? 13.900 -4.471 5.532 1.00 58.83 146 MET A N 1
ATOM 1106 C CA . MET A 1 151 ? 13.349 -3.555 6.521 1.00 57.34 146 MET A CA 1
ATOM 1107 C C . MET A 1 151 ? 14.395 -3.296 7.598 1.00 53.93 146 MET A C 1
ATOM 1108 O O . MET A 1 151 ? 14.958 -4.231 8.167 1.00 53.58 146 MET A O 1
ATOM 1113 N N . THR A 1 152 ? 14.629 -2.019 7.877 1.00 49.51 147 THR A N 1
ATOM 1114 C CA . THR A 1 152 ? 15.508 -1.597 8.955 1.00 45.84 147 THR A CA 1
ATOM 1115 C C . THR A 1 152 ? 14.651 -1.037 10.067 1.00 42.00 147 THR A C 1
ATOM 1116 O O . THR A 1 152 ? 13.593 -0.488 9.808 1.00 41.65 147 THR A O 1
ATOM 1120 N N . LYS A 1 153 ? 15.112 -1.188 11.302 1.00 38.19 148 LYS A N 1
ATOM 1121 C CA . LYS A 1 153 ? 14.419 -0.660 12.473 1.00 37.07 148 LYS A CA 1
ATOM 1122 C C . LYS A 1 153 ? 15.416 0.131 13.301 1.00 34.60 148 LYS A C 1
ATOM 1123 O O . LYS A 1 153 ? 16.491 -0.383 13.621 1.00 33.26 148 LYS A O 1
ATOM 1129 N N . TYR A 1 154 ? 15.048 1.360 13.665 1.00 32.68 149 TYR A N 1
ATOM 1130 C CA . TYR A 1 154 ? 15.852 2.199 14.540 1.00 31.54 149 TYR A CA 1
ATOM 1131 C C . TYR A 1 154 ? 15.067 2.480 15.809 1.00 30.43 149 TYR A C 1
ATOM 1132 O O . TYR A 1 154 ? 13.867 2.741 15.769 1.00 30.34 149 TYR A O 1
ATOM 1141 N N . HIS A 1 155 ? 15.757 2.419 16.937 1.00 28.91 150 HIS A N 1
ATOM 1142 C CA . HIS A 1 155 ? 15.176 2.716 18.223 1.00 28.51 150 HIS A CA 1
ATOM 1143 C C . HIS A 1 155 ? 15.379 4.205 18.507 1.00 29.33 150 HIS A C 1
ATOM 1144 O O . HIS A 1 155 ? 16.424 4.761 18.188 1.00 29.87 150 HIS A O 1
ATOM 1151 N N . VAL A 1 156 ? 14.381 4.837 19.117 1.00 29.51 151 VAL A N 1
ATOM 1152 C CA . VAL A 1 156 ? 14.426 6.267 19.393 1.00 29.68 151 VAL A CA 1
ATOM 1153 C C . VAL A 1 156 ? 14.750 6.469 20.864 1.00 32.06 151 VAL A C 1
ATOM 1154 O O . VAL A 1 156 ? 14.342 5.676 21.714 1.00 31.02 151 VAL A O 1
ATOM 1158 N N . ASN A 1 157 ? 15.479 7.533 21.145 1.00 35.94 152 ASN A N 1
ATOM 1159 C CA . ASN A 1 157 ? 15.920 7.811 22.502 1.00 40.18 152 ASN A CA 1
ATOM 1160 C C . ASN A 1 157 ? 15.065 8.858 23.198 1.00 40.23 152 ASN A C 1
ATOM 1161 O O . ASN A 1 157 ? 15.368 9.251 24.322 1.00 41.15 152 ASN A O 1
ATOM 1166 N N . PHE A 1 158 ? 13.984 9.296 22.549 1.00 40.46 153 PHE A N 1
ATOM 1167 C CA . PHE A 1 158 ? 13.119 10.315 23.160 1.00 39.43 153 PHE A CA 1
ATOM 1168 C C . PHE A 1 158 ? 11.959 9.707 23.969 1.00 39.21 153 PHE A C 1
ATOM 1169 O O . PHE A 1 158 ? 10.905 10.320 24.140 1.00 40.17 153 PHE A O 1
ATOM 1177 N N . MET A 1 159 ? 12.188 8.516 24.510 1.00 38.24 154 MET A N 1
ATOM 1178 C CA . MET A 1 159 ? 11.200 7.843 25.352 1.00 37.49 154 MET A CA 1
ATOM 1179 C C . MET A 1 159 ? 11.898 6.965 26.401 1.00 35.18 154 MET A C 1
ATOM 1180 O O . MET A 1 159 ? 12.881 6.301 26.102 1.00 35.15 154 MET A O 1
ATOM 1185 N N . GLY A 1 160 ? 11.396 6.995 27.633 1.00 32.83 155 GLY A N 1
ATOM 1186 C CA . GLY A 1 160 ? 11.920 6.169 28.713 1.00 31.72 155 GLY A CA 1
ATOM 1187 C C . GLY A 1 160 ? 13.116 6.710 29.505 1.00 32.04 155 GLY A C 1
ATOM 1188 O O . GLY A 1 160 ? 13.715 5.982 30.289 1.00 31.52 155 GLY A O 1
ATOM 1189 N N . GLY A 1 161 ? 13.482 7.973 29.287 1.00 33.12 156 GLY A N 1
ATOM 1190 C CA . GLY A 1 161 ? 14.573 8.614 30.011 1.00 33.38 156 GLY A CA 1
ATOM 1191 C C . GLY A 1 161 ? 15.916 7.927 29.846 1.00 34.71 156 GLY A C 1
ATOM 1192 O O . GLY A 1 161 ? 16.290 7.533 28.748 1.00 35.02 156 GLY A O 1
ATOM 1193 N N . ASP A 1 162 ? 16.627 7.761 30.957 1.00 36.42 157 ASP A N 1
ATOM 1194 C CA . ASP A 1 162 ? 17.941 7.110 30.964 1.00 38.06 157 ASP A CA 1
ATOM 1195 C C . ASP A 1 162 ? 17.903 5.701 30.390 1.00 36.96 157 ASP A C 1
ATOM 1196 O O . ASP A 1 162 ? 18.781 5.316 29.630 1.00 36.24 157 ASP A O 1
ATOM 1201 N N . LEU A 1 163 ? 16.879 4.940 30.761 1.00 36.09 158 LEU A N 1
ATOM 1202 C CA . LEU A 1 163 ? 16.727 3.573 30.281 1.00 34.73 158 LEU A CA 1
ATOM 1203 C C . LEU A 1 163 ? 16.503 3.542 28.770 1.00 34.50 158 LEU A C 1
ATOM 1204 O O . LEU A 1 163 ? 16.929 2.611 28.091 1.00 33.59 158 LEU A O 1
ATOM 1209 N N . GLY A 1 164 ? 15.839 4.571 28.253 1.00 34.62 159 GLY A N 1
ATOM 1210 C CA . GLY A 1 164 ? 15.595 4.695 26.822 1.00 34.96 159 GLY A CA 1
ATOM 1211 C C . GLY A 1 164 ? 16.866 4.818 25.993 1.00 35.49 159 GLY A C 1
ATOM 1212 O O . GLY A 1 164 ? 16.931 4.296 24.879 1.00 34.56 159 GLY A O 1
ATOM 1213 N N . LYS A 1 165 ? 17.865 5.514 26.531 1.00 36.39 160 LYS A N 1
ATOM 1214 C CA . LYS A 1 165 ? 19.141 5.708 25.833 1.00 37.48 160 LYS A CA 1
ATOM 1215 C C . LYS A 1 165 ? 19.928 4.402 25.799 1.00 35.49 160 LYS A C 1
ATOM 1216 O O . LYS A 1 165 ? 20.492 4.026 24.767 1.00 34.60 160 LYS A O 1
ATOM 1222 N N . ASP A 1 166 ? 19.960 3.726 26.946 1.00 32.64 161 ASP A N 1
ATOM 1223 C CA . ASP A 1 166 ? 20.574 2.413 27.047 1.00 31.22 161 ASP A CA 1
ATOM 1224 C C . ASP A 1 166 ? 19.956 1.411 26.072 1.00 30.41 161 ASP A C 1
ATOM 1225 O O . ASP A 1 166 ? 20.664 0.611 25.472 1.00 31.34 161 ASP A O 1
ATOM 1230 N N . LEU A 1 167 ? 18.641 1.462 25.914 1.00 28.84 162 LEU A N 1
ATOM 1231 C CA . LEU A 1 167 ? 17.951 0.570 24.985 1.00 27.68 162 LEU A CA 1
ATOM 1232 C C . LEU A 1 167 ? 18.340 0.910 23.548 1.00 27.38 162 LEU A C 1
ATOM 1233 O O . LEU A 1 167 ? 18.441 0.017 22.721 1.00 26.74 162 LEU A O 1
ATOM 1238 N N . THR A 1 168 ? 18.556 2.196 23.261 1.00 28.12 163 THR A N 1
ATOM 1239 C CA . THR A 1 168 ? 18.995 2.649 21.933 1.00 28.71 163 THR A CA 1
ATOM 1240 C C . THR A 1 168 ? 20.416 2.181 21.607 1.00 28.54 163 THR A C 1
ATOM 1241 O O . THR A 1 168 ? 20.737 1.903 20.449 1.00 28.83 163 THR A O 1
ATOM 1245 N N . GLN A 1 169 ? 21.262 2.098 22.628 1.00 27.60 164 GLN A N 1
ATOM 1246 C CA . GLN A 1 169 ? 22.615 1.596 22.464 1.00 27.34 164 GLN A CA 1
ATOM 1247 C C . GLN A 1 169 ? 22.591 0.081 22.415 1.00 27.22 164 GLN A C 1
ATOM 1248 O O . GLN A 1 169 ? 23.362 -0.530 21.681 1.00 28.08 164 GLN A O 1
ATOM 1254 N N . ALA A 1 170 ? 21.702 -0.518 23.202 1.00 26.20 165 ALA A N 1
ATOM 1255 C CA . ALA A 1 170 ? 21.513 -1.962 23.197 1.00 25.63 165 ALA A CA 1
ATOM 1256 C C . ALA A 1 170 ? 21.021 -2.432 21.832 1.00 24.81 165 ALA A C 1
ATOM 1257 O O . ALA A 1 170 ? 21.417 -3.488 21.359 1.00 25.87 165 ALA A O 1
ATOM 1259 N N . TRP A 1 171 ? 20.161 -1.639 21.201 1.00 24.66 166 TRP A N 1
ATOM 1260 C CA . TRP A 1 171 ? 19.640 -1.995 19.885 1.00 24.77 166 TRP A CA 1
ATOM 1261 C C . TRP A 1 171 ? 20.768 -1.884 18.875 1.00 26.21 166 TRP A C 1
ATOM 1262 O O . TRP A 1 171 ? 20.854 -2.679 17.951 1.00 27.47 166 TRP A O 1
ATOM 1273 N N . ALA A 1 172 ? 21.639 -0.894 19.062 1.00 27.50 167 ALA A N 1
ATOM 1274 C CA . ALA A 1 172 ? 22.793 -0.722 18.180 1.00 27.98 167 ALA A CA 1
ATOM 1275 C C . ALA A 1 172 ? 23.694 -1.959 18.233 1.00 28.44 167 ALA A C 1
ATOM 1276 O O . ALA A 1 172 ? 24.248 -2.367 17.219 1.00 28.48 167 ALA A O 1
ATOM 1278 N N . VAL A 1 173 ? 23.815 -2.554 19.420 1.00 28.89 168 VAL A N 1
ATOM 1279 C CA . VAL A 1 173 ? 24.542 -3.808 19.596 1.00 28.69 168 VAL A CA 1
ATOM 1280 C C . VAL A 1 173 ? 23.833 -4.916 18.852 1.00 28.75 168 VAL A C 1
ATOM 1281 O O . VAL A 1 173 ? 24.460 -5.715 18.188 1.00 30.02 168 VAL A O 1
ATOM 1285 N N . ALA A 1 174 ? 22.517 -4.968 18.967 1.00 28.95 169 ALA A N 1
ATOM 1286 C CA . ALA A 1 174 ? 21.746 -6.006 18.295 1.00 28.76 169 ALA A CA 1
ATOM 1287 C C . ALA A 1 174 ? 21.960 -5.942 16.792 1.00 29.03 169 ALA A C 1
ATOM 1288 O O . ALA A 1 174 ? 22.079 -6.957 16.146 1.00 29.53 169 ALA A O 1
ATOM 1290 N N . MET A 1 175 ? 22.011 -4.737 16.246 1.00 29.82 170 MET A N 1
ATOM 1291 C CA . MET A 1 175 ? 22.258 -4.535 14.819 1.00 30.15 170 MET A CA 1
ATOM 1292 C C . MET A 1 175 ? 23.726 -4.833 14.489 1.00 31.11 170 MET A C 1
ATOM 1293 O O . MET A 1 175 ? 24.042 -5.420 13.451 1.00 31.13 170 MET A O 1
ATOM 1298 N N . ALA A 1 176 ? 24.613 -4.455 15.398 1.00 32.06 171 ALA A N 1
ATOM 1299 C CA . ALA A 1 176 ? 26.043 -4.644 15.214 1.00 33.12 171 ALA A CA 1
ATOM 1300 C C . ALA A 1 176 ? 26.380 -6.128 15.103 1.00 33.76 171 ALA A C 1
ATOM 1301 O O . ALA A 1 176 ? 27.154 -6.535 14.229 1.00 34.37 171 ALA A O 1
ATOM 1303 N N . LEU A 1 177 ? 25.770 -6.929 15.983 1.00 33.48 172 LEU A N 1
ATOM 1304 C CA . LEU A 1 177 ? 25.995 -8.365 16.018 1.00 32.56 172 LEU A CA 1
ATOM 1305 C C . LEU A 1 177 ? 25.065 -9.124 15.095 1.00 32.86 172 LEU A C 1
ATOM 1306 O O . LEU A 1 177 ? 25.231 -10.329 14.897 1.00 33.68 172 LEU A O 1
ATOM 1311 N N . GLY A 1 178 ? 24.080 -8.436 14.534 1.00 33.22 173 GLY A N 1
ATOM 1312 C CA . GLY A 1 178 ? 23.088 -9.092 13.694 1.00 33.08 173 GLY A CA 1
ATOM 1313 C C . GLY A 1 178 ? 22.208 -10.071 14.465 1.00 33.28 173 GLY A C 1
ATOM 1314 O O . GLY A 1 178 ? 21.838 -11.106 13.926 1.00 32.22 173 GLY A O 1
ATOM 1315 N N . VAL A 1 179 ? 21.855 -9.735 15.708 1.00 34.18 174 VAL A N 1
ATOM 1316 C CA . VAL A 1 179 ? 20.958 -10.567 16.538 1.00 35.21 174 VAL A CA 1
ATOM 1317 C C . VAL A 1 179 ? 19.584 -9.926 16.839 1.00 36.39 174 VAL A C 1
ATOM 1318 O O . VAL A 1 179 ? 19.008 -10.128 17.906 1.00 35.57 174 VAL A O 1
ATOM 1322 N N . GLU A 1 180 ? 19.062 -9.176 15.879 1.00 38.33 175 GLU A N 1
ATOM 1323 C CA . GLU A 1 180 ? 17.796 -8.460 16.029 1.00 40.21 175 GLU A CA 1
ATOM 1324 C C . GLU A 1 180 ? 16.645 -9.417 16.332 1.00 41.21 175 GLU A C 1
ATOM 1325 O O . GLU A 1 180 ? 15.868 -9.181 17.254 1.00 41.91 175 GLU A O 1
ATOM 1331 N N . ASP A 1 181 ? 16.543 -10.489 15.550 1.00 42.39 176 ASP A N 1
ATOM 1332 C CA . ASP A 1 181 ? 15.445 -11.456 15.672 1.00 43.05 176 ASP A CA 1
ATOM 1333 C C . ASP A 1 181 ? 15.455 -12.231 16.982 1.00 41.38 176 ASP A C 1
ATOM 1334 O O . ASP A 1 181 ? 14.422 -12.657 17.472 1.00 41.36 176 ASP A O 1
ATOM 1339 N N . LYS A 1 182 ? 16.630 -12.396 17.556 1.00 39.98 177 LYS A N 1
ATOM 1340 C CA . LYS A 1 182 ? 16.766 -13.095 18.826 1.00 38.96 177 LYS A CA 1
ATOM 1341 C C . LYS A 1 182 ? 16.305 -12.269 20.035 1.00 37.10 177 LYS A C 1
ATOM 1342 O O . LYS A 1 182 ? 15.758 -12.819 20.992 1.00 36.09 177 LYS A O 1
ATOM 1348 N N . VAL A 1 183 ? 16.525 -10.957 20.002 1.00 35.48 178 VAL A N 1
ATOM 1349 C CA . VAL A 1 183 ? 16.269 -10.117 21.185 1.00 34.90 178 VAL A CA 1
ATOM 1350 C C . VAL A 1 183 ? 15.060 -9.177 21.093 1.00 33.44 178 VAL A C 1
ATOM 1351 O O . VAL A 1 183 ? 14.697 -8.577 22.093 1.00 32.75 178 VAL A O 1
ATOM 1355 N N . THR A 1 184 ? 14.427 -9.055 19.930 1.00 31.47 179 THR A N 1
ATOM 1356 C CA . THR A 1 184 ? 13.335 -8.103 19.778 1.00 30.97 179 THR A CA 1
ATOM 1357 C C . THR A 1 184 ? 12.206 -8.367 20.760 1.00 30.01 179 THR A C 1
ATOM 1358 O O . THR A 1 184 ? 11.817 -7.493 21.539 1.00 29.08 179 THR A O 1
ATOM 1362 N N . VAL A 1 185 ? 11.664 -9.573 20.696 1.00 29.03 180 VAL A N 1
ATOM 1363 C CA . VAL A 1 185 ? 10.563 -9.963 21.558 1.00 28.22 180 VAL A CA 1
ATOM 1364 C C . VAL A 1 185 ? 10.967 -9.972 23.034 1.00 27.46 180 VAL A C 1
ATOM 1365 O O . VAL A 1 185 ? 10.299 -9.350 23.852 1.00 27.87 180 VAL A O 1
ATOM 1369 N N . PRO A 1 186 ? 12.042 -10.659 23.399 1.00 27.38 181 PRO A N 1
ATOM 1370 C CA . PRO A 1 186 ? 12.445 -10.648 24.809 1.00 26.69 181 PRO A CA 1
ATOM 1371 C C . PRO A 1 186 ? 12.655 -9.232 25.347 1.00 26.77 181 PRO A C 1
ATOM 1372 O O . PRO A 1 186 ? 12.386 -9.010 26.518 1.00 28.17 181 PRO A O 1
ATOM 1376 N N . LEU A 1 187 ? 13.080 -8.286 24.503 1.00 26.69 182 LEU A N 1
ATOM 1377 C CA . LEU A 1 187 ? 13.271 -6.904 24.938 1.00 26.01 182 LEU A CA 1
ATOM 1378 C C . LEU A 1 187 ? 11.943 -6.163 25.092 1.00 26.94 182 LEU A C 1
ATOM 1379 O O . LEU A 1 187 ? 11.756 -5.406 26.045 1.00 24.68 182 LEU A O 1
ATOM 1384 N N . PHE A 1 188 ? 11.031 -6.367 24.148 1.00 28.02 183 PHE A N 1
ATOM 1385 C CA . PHE A 1 188 ? 9.695 -5.787 24.260 1.00 29.73 183 PHE A CA 1
ATOM 1386 C C . PHE A 1 188 ? 9.006 -6.310 25.524 1.00 31.76 183 PHE A C 1
ATOM 1387 O O . PHE A 1 188 ? 8.463 -5.547 26.319 1.00 32.45 183 PHE A O 1
ATOM 1395 N N . GLU A 1 189 ? 9.046 -7.616 25.716 1.00 33.38 184 GLU A N 1
ATOM 1396 C CA . GLU A 1 189 ? 8.416 -8.222 26.881 1.00 35.21 184 GLU A CA 1
ATOM 1397 C C . GLU A 1 189 ? 9.019 -7.693 28.167 1.00 34.38 184 GLU A C 1
ATOM 1398 O O . GLU A 1 189 ? 8.308 -7.280 29.062 1.00 35.32 184 GLU A O 1
ATOM 1404 N N . GLY A 1 190 ? 10.335 -7.695 28.250 1.00 33.70 185 GLY A N 1
ATOM 1405 C CA . GLY A 1 190 ? 11.004 -7.255 29.459 1.00 34.28 185 GLY A CA 1
ATOM 1406 C C . GLY A 1 190 ? 10.680 -5.820 29.865 1.00 35.01 185 GLY A C 1
ATOM 1407 O O . GLY A 1 190 ? 10.635 -5.525 31.053 1.00 33.88 185 GLY A O 1
ATOM 1408 N N . VAL A 1 191 ? 10.465 -4.930 28.895 1.00 36.43 186 VAL A N 1
ATOM 1409 C CA . VAL A 1 191 ? 10.114 -3.538 29.194 1.00 37.72 186 VAL A CA 1
ATOM 1410 C C . VAL A 1 191 ? 8.609 -3.357 29.443 1.00 40.71 186 VAL A C 1
ATOM 1411 O O . VAL A 1 191 ? 8.222 -2.602 30.329 1.00 39.94 186 VAL A O 1
ATOM 1415 N N . GLN A 1 192 ? 7.773 -4.011 28.635 1.00 44.74 187 GLN A N 1
ATOM 1416 C CA . GLN A 1 192 ? 6.318 -3.858 28.748 1.00 48.32 187 GLN A CA 1
ATOM 1417 C C . GLN A 1 192 ? 5.778 -4.471 30.040 1.00 50.98 187 GLN A C 1
ATOM 1418 O O . GLN A 1 192 ? 4.799 -3.987 30.599 1.00 51.52 187 GLN A O 1
ATOM 1424 N N . LYS A 1 193 ? 6.424 -5.538 30.502 1.00 54.31 188 LYS A N 1
ATOM 1425 C CA . LYS A 1 193 ? 6.098 -6.167 31.787 1.00 56.54 188 LYS A CA 1
ATOM 1426 C C . LYS A 1 193 ? 6.261 -5.172 32.932 1.00 57.99 188 LYS A C 1
ATOM 1427 O O . LYS A 1 193 ? 5.488 -5.174 33.891 1.00 58.39 188 LYS A O 1
ATOM 1433 N N . THR A 1 194 ? 7.289 -4.336 32.811 1.00 59.67 189 THR A N 1
ATOM 1434 C CA . THR A 1 194 ? 7.592 -3.270 33.768 1.00 60.69 189 THR A CA 1
ATOM 1435 C C . THR A 1 194 ? 6.446 -2.257 33.894 1.00 62.25 189 THR A C 1
ATOM 1436 O O . THR A 1 194 ? 6.222 -1.684 34.964 1.00 62.18 189 THR A O 1
ATOM 1440 N N . LEU A 1 195 A 5.754 -2.018 32.779 1.00 64.12 189 LEU A N 1
ATOM 1441 C CA . LEU A 1 195 A 4.589 -1.133 32.752 1.00 65.26 189 LEU A CA 1
ATOM 1442 C C . LEU A 1 195 A 3.507 -1.716 33.681 1.00 66.21 189 LEU A C 1
ATOM 1443 O O . LEU A 1 195 A 2.305 -1.609 33.435 1.00 67.44 189 LEU A O 1
#

Nearest PDB structures (foldseek):
  1un2-assembly1_A  TM=1.005E+00  e=1.322E-35  Escherichia coli
  8eoc-assembly2_B  TM=9.599E-01  e=3.932E-11  Escherichia coli K-12
  8eqr-assembly4_D  TM=9.766E-01  e=1.173E-10  Escherichia coli K-12
  1fvj-assembly2_B  TM=9.753E-01  e=1.476E-10  Escherichia coli
  1ac1-assembly1_B  TM=9.720E-01  e=3.117E-10  Escherichia coli

Organism: Escherichia coli (strain K12) (NCBI:txid83333)

InterPro domains:
  IPR001853 DSBA-like thioredoxin domain [PF01323] (40-197)
  IPR013766 Thioredoxin domain [PS51352] (6-150)
  IPR017937 Thioredoxin, conserved site [PS00194] (41-59)
  IPR023205 Thiol:disulphide interchange protein DsbA/DsbL [PIRSF001488] (1-208)
  IPR023205 Thiol:disulphide interchange protein DsbA/DsbL [cd03019] (24-203)
  IPR036249 Thioredoxin-like superfamily [SSF52833] (21-206)
  IPR050824 Bacterial Thiol:disulfide Interchange Protein DsbA [PTHR35891] (1-208)

Sequence (186 aa):
QTIRSASDIRDVFINAGIKGEEYDAAWNSFVVKSLVAQQEKAAADVQLRGVPAMFVNGKYQLNPQGMDTSNMDVFVQQYADTVKYLSEYEDGKQYTTLEKPVAGAPQVLEFFSFFCPHCYQFEEVLHISDNVKKKLPEGVKMTKYHVNFMGGDLGKDLTQAWAVAMALGVEDKVTVPLFEGVQKTL

Secondary structure (DSSP, 8-state):
---SSHHHHHHHHHHHT--HHHHHHHHTSHHHHHHHHHHHHHHHHTT--SSSEEEETTTEEE-GGGS--SSHHHHHHHHHHHHHHHT---BTTTEEE-SS--TT--SEEEEE-TT-HHHHHHHHTS-HHHHHTTSSPTT--EEEEE-SSSSHHHHHHHHHHHHHHHHHT-HHHHHHHHHHHHHTT-

CATH classification: 3.40.30.10

B-factor: mean 42.99, std 12.81, range [18.09, 92.83]

Foldseek 3Di:
DADDDLVSLLVLVVVLPQPSVLLVCLLPDPQLVVQLVVLAVLCVLQVPPDDFWKDFQQWKTFDLVLADPVDLVRSLLVLLVVLQVSLVPDAPHRMHTGPDGDHPDARMETEDFLQDPVRCCCVPPSVSVVSNVVSHDPPHDYYYAYDQPPDPPSSSSVRSSVSSCVVVVPCVSRVNVSSCSHVVVD

Solvent-accessible surface area: 9399 Å² total; per-residue (Å²): 124,38,0,160,44,43,69,40,0,79,60,2,0,66,109,30,56,5,150,14,81,93,6,57,68,9,53,117,34,164,79,0,153,52,37,48,58,71,2,104,110,7,12,66,52,13,149,27,235,30,24,50,15,0,4,0,73,2,76,59,59,7,33,44,144,27,11,59,93,94,76,122,112,57,29,11,74,38,10,0,41,0,0,83,96,15,14,152,99,54,82,51,119,13,18,49,57,29,102,180,75,22,104,88,26,37,61,0,7,2,0,0,0,0,32,7,70,124,1,57,71,10,15,64,79,27,75,2,0,64,34,0,89,168,68,26,37,111,78,33,142,27,20,18,19,1,5,52,95,57,33,47,119,27,0,118,38,0,5,49,0,3,0,0,0,34,39,66,54,12,59,131,119,0,11,46,40,0,1,67,3,0,28,150,42,122

GO terms:
  GO:0005515 protein binding (F, IPI)
  GO:0030288 outer membrane-bounded periplasmic space (C, IDA)
  GO:0015035 protein-disulfide reductase activity (F, IDA)
  GO:0015035 protein-disulfide reductase activity (F, IMP)
  GO:0003756 protein disulfide isomerase activity (F, IDA)
  GO:0071236 cellular response to antibiotic (P, IMP)